Protein AF-A0A9D8VP96-F1 (afdb_monomer_lite)

pLDDT: mean 78.35, std 13.43, range [31.11, 93.75]

Secondary structure (DSSP, 8-state):
-------EEEEEEEEEEE-SS-----TTTSB-TTSPBPEEEEEE-SS--EEEEESS--SEEEEETTEEEEEE-TT--EEEEEETTSB-EEEETTTTT----TT-EEEEEEEEEE---HHHHHHHHHHHHHHHHHHHHTTTT-TTGGG---EEEEEEES-SS-EEEESSGGGEEEEEE-SS-EEEEE-TT--EEEEE-TTSPPEEEE-TTS---TT-EEEEEE-

Foldseek 3Di:
DDDQDQAKAKDWDDAKDWDPPAWQDDQPQQADPVSFAWFKEKEAEPDDDKDKDFPSGWSDWDDDVRIIITTHHLPTQWMWIDDPRHDIDIDRCVVSVHRGDHGIYMYIYMDMDGDDDPVVLVVLLVVQVVLLVVQLVVPVPDPPSVPFFKFKEWEAEPDDPKDKQFPDRVQFDDWDDDSGTIITIGTQPTQWMWIDDPPDDIDIDGCVVPRGDGSYYHYHYDD

Radius of gyration: 24.06 Å; chains: 1; bounding box: 49×38×72 Å

Sequence (223 aa):
MAQNTNKKELVIRGEPVISSDQIIADRDVNYDVNGKLAAGLLVKASQMDLTIQSTLGVLSIMGYKNSVLVLLSPQEDKVTIIKEGLEPLDILLSQAGIELESGKVWEIEVTEQLKKNTSDELSIVKELEYLKNELVANRRDNKNAEGILAAGLKIYSDWENLEISVSDPDKLLKVQEGENYYLVYVLPEVQELRISMPGKKPLTINLSQTTLESGRVYSLSVE

Structure (mmCIF, N/CA/C/O backbone):
data_AF-A0A9D8VP96-F1
#
_entry.id   AF-A0A9D8VP96-F1
#
loop_
_atom_site.group_PDB
_atom_site.id
_atom_site.type_symbol
_atom_site.label_atom_id
_atom_site.label_alt_id
_atom_site.label_comp_id
_atom_site.label_asym_id
_atom_site.label_entity_id
_atom_site.label_seq_id
_atom_site.pdbx_PDB_ins_code
_atom_site.Cartn_x
_atom_site.Cartn_y
_atom_site.Cartn_z
_atom_site.occupancy
_atom_site.B_iso_or_equiv
_atom_site.auth_seq_id
_atom_site.auth_comp_id
_atom_site.auth_asym_id
_atom_site.auth_atom_id
_atom_site.pdbx_PDB_model_num
ATOM 1 N N . MET A 1 1 ? 10.707 16.902 21.643 1.00 31.11 1 MET A N 1
ATOM 2 C CA . MET A 1 1 ? 9.544 17.157 20.771 1.00 31.11 1 MET A CA 1
ATOM 3 C C . MET A 1 1 ? 9.904 16.608 19.402 1.00 31.11 1 MET A C 1
ATOM 5 O O . MET A 1 1 ? 10.685 17.240 18.707 1.00 31.11 1 MET A O 1
ATOM 9 N N . ALA A 1 2 ? 9.483 15.384 19.090 1.00 31.48 2 ALA A N 1
ATOM 10 C CA . ALA A 1 2 ? 9.675 14.804 17.763 1.00 31.48 2 ALA A CA 1
ATOM 11 C C . ALA A 1 2 ? 8.413 15.113 16.953 1.00 31.48 2 ALA A C 1
ATOM 13 O O . ALA A 1 2 ? 7.315 14.782 17.393 1.00 31.48 2 ALA A O 1
ATOM 14 N N . GLN A 1 3 ? 8.565 15.828 15.841 1.00 31.41 3 GLN A N 1
ATOM 15 C CA . GLN A 1 3 ? 7.491 16.016 14.873 1.00 31.41 3 GLN A CA 1
ATOM 16 C C . GLN A 1 3 ? 7.320 14.686 14.130 1.00 31.41 3 GLN A C 1
ATOM 18 O O . GLN A 1 3 ? 8.197 14.298 13.361 1.00 31.41 3 GLN A O 1
ATOM 23 N N . ASN A 1 4 ? 6.237 13.966 14.424 1.00 38.91 4 ASN A N 1
ATOM 24 C CA . ASN A 1 4 ? 5.859 12.744 13.722 1.00 38.91 4 ASN A CA 1
ATOM 25 C C . ASN A 1 4 ? 5.124 13.130 12.440 1.00 38.91 4 ASN A C 1
ATOM 27 O O . ASN A 1 4 ? 3.984 13.582 12.471 1.00 38.91 4 ASN A O 1
ATOM 31 N N . THR A 1 5 ? 5.807 13.000 11.310 1.00 44.50 5 THR A N 1
ATOM 32 C CA . THR A 1 5 ? 5.211 13.118 9.983 1.00 44.50 5 THR A CA 1
ATOM 33 C C . THR A 1 5 ? 4.435 11.843 9.663 1.00 44.50 5 THR A C 1
ATOM 35 O O . THR A 1 5 ? 5.004 10.754 9.725 1.00 44.50 5 THR A O 1
ATOM 38 N N . ASN A 1 6 ? 3.159 11.982 9.285 1.00 53.75 6 ASN A N 1
ATOM 39 C CA . ASN A 1 6 ? 2.339 10.912 8.711 1.00 53.75 6 ASN A CA 1
ATOM 40 C C . ASN A 1 6 ? 3.116 10.203 7.589 1.00 53.75 6 ASN A C 1
ATOM 42 O O . ASN A 1 6 ? 3.232 10.736 6.481 1.00 53.75 6 ASN A O 1
ATOM 46 N N . LYS A 1 7 ? 3.698 9.029 7.872 1.00 66.88 7 LYS A N 1
ATOM 47 C CA . LYS A 1 7 ? 4.536 8.317 6.898 1.00 66.88 7 LYS A CA 1
ATOM 48 C C . LYS A 1 7 ? 3.653 7.652 5.854 1.00 66.88 7 LYS A C 1
ATOM 50 O O . LYS A 1 7 ? 2.936 6.689 6.129 1.00 66.88 7 LYS A O 1
ATOM 55 N N . LYS A 1 8 ? 3.721 8.193 4.648 1.00 78.31 8 LYS A N 1
ATOM 56 C CA . LYS A 1 8 ? 3.116 7.631 3.449 1.00 78.31 8 LYS A CA 1
ATOM 57 C C . LYS A 1 8 ? 4.131 6.748 2.718 1.00 78.31 8 LYS A C 1
ATOM 59 O O . LYS A 1 8 ? 5.335 7.006 2.748 1.00 78.31 8 LYS A O 1
ATOM 64 N N . GLU A 1 9 ? 3.627 5.733 2.042 1.00 84.12 9 GLU A N 1
ATOM 65 C CA . GLU A 1 9 ? 4.371 4.840 1.161 1.00 84.12 9 GLU A CA 1
ATOM 66 C C . GLU A 1 9 ? 3.723 4.817 -0.226 1.00 84.12 9 GLU A C 1
ATOM 68 O O . GLU A 1 9 ? 2.553 5.176 -0.389 1.00 84.12 9 GLU A O 1
ATOM 73 N N . LEU A 1 10 ? 4.496 4.429 -1.236 1.00 86.88 10 LEU A N 1
ATOM 74 C CA . LEU A 1 10 ? 3.969 4.154 -2.566 1.00 86.88 10 LEU A CA 1
ATOM 75 C C . LEU A 1 10 ? 3.491 2.702 -2.632 1.00 86.88 10 LEU A C 1
ATOM 77 O O . LEU A 1 10 ? 4.189 1.798 -2.181 1.00 86.88 10 LEU A O 1
ATOM 81 N N . VAL A 1 11 ? 2.331 2.472 -3.243 1.00 87.06 11 VAL A N 1
ATOM 82 C CA . VAL A 1 11 ? 1.785 1.129 -3.487 1.00 87.06 11 VAL A CA 1
ATOM 83 C C . VAL A 1 11 ? 1.305 0.995 -4.928 1.00 87.06 11 VAL A C 1
ATOM 85 O O . VAL A 1 11 ? 0.858 1.974 -5.533 1.00 87.06 11 VAL A O 1
ATOM 88 N N . ILE A 1 12 ? 1.377 -0.221 -5.478 1.00 87.50 12 ILE A N 1
ATOM 89 C CA . ILE A 1 12 ? 0.761 -0.545 -6.771 1.00 87.50 12 ILE A CA 1
ATOM 90 C C . ILE A 1 12 ? -0.753 -0.637 -6.571 1.00 87.50 12 ILE A C 1
ATOM 92 O O . ILE A 1 12 ? -1.233 -1.317 -5.663 1.00 87.50 12 ILE A O 1
ATOM 96 N N . ARG A 1 13 ? -1.509 0.049 -7.424 1.00 87.69 13 ARG A N 1
ATOM 97 C CA . ARG A 1 13 ? -2.967 0.016 -7.443 1.00 87.69 13 ARG A CA 1
ATOM 98 C C . ARG A 1 13 ? -3.442 -0.892 -8.573 1.00 87.69 13 ARG A C 1
ATOM 100 O O . ARG A 1 13 ? -3.187 -0.618 -9.740 1.00 87.69 13 ARG A O 1
ATOM 107 N N . GLY A 1 14 ? -4.203 -1.923 -8.216 1.00 85.00 14 GLY A N 1
ATOM 108 C CA . GLY A 1 14 ? -4.727 -2.891 -9.180 1.00 85.00 14 GLY A CA 1
ATOM 109 C C . GLY A 1 14 ? -3.671 -3.880 -9.676 1.00 85.00 14 GLY A C 1
ATOM 110 O O . GLY A 1 14 ? -2.583 -3.983 -9.112 1.00 85.00 14 GLY A O 1
ATOM 111 N N . GLU A 1 15 ? -4.029 -4.636 -10.712 1.00 86.81 15 GLU A N 1
ATOM 112 C CA . GLU A 1 15 ? -3.136 -5.599 -11.357 1.00 86.81 15 GLU A CA 1
ATOM 113 C C . GLU A 1 15 ? -2.354 -4.922 -12.492 1.00 86.81 15 GLU A C 1
ATOM 115 O O . GLU A 1 15 ? -2.932 -4.111 -13.224 1.00 86.81 15 GLU A O 1
ATOM 120 N N . PRO A 1 16 ? -1.063 -5.249 -12.676 1.00 90.75 16 PRO A N 1
ATOM 121 C CA . PRO A 1 16 ? -0.331 -4.839 -13.864 1.00 90.75 16 PRO A CA 1
ATOM 122 C C . PRO A 1 16 ? -1.003 -5.364 -15.134 1.00 90.75 16 PRO A C 1
ATOM 124 O O . PRO A 1 16 ? -1.525 -6.478 -15.157 1.00 90.75 16 PRO A O 1
ATOM 127 N N . VAL A 1 17 ? -0.965 -4.584 -16.212 1.00 90.94 17 VAL A N 1
ATOM 128 C CA . VAL A 1 17 ? -1.570 -4.970 -17.497 1.00 90.94 17 VAL A CA 1
ATOM 129 C C . VAL A 1 17 ? -0.604 -4.756 -18.650 1.00 90.94 17 VAL A C 1
ATOM 131 O O . VAL A 1 17 ? 0.215 -3.843 -18.624 1.00 90.94 17 VAL A O 1
ATOM 134 N N . ILE A 1 18 ? -0.701 -5.569 -19.700 1.00 89.38 18 ILE A N 1
ATOM 135 C CA . ILE A 1 18 ? 0.049 -5.315 -20.934 1.00 89.38 18 ILE A CA 1
ATOM 136 C C . ILE A 1 18 ? -0.609 -4.139 -21.661 1.00 89.38 18 ILE A C 1
ATOM 138 O O . ILE A 1 18 ? -1.804 -4.169 -21.957 1.00 89.38 18 ILE A O 1
ATOM 142 N N . SER A 1 19 ? 0.175 -3.108 -21.968 1.00 85.12 19 SER A N 1
ATOM 143 C CA . SER A 1 19 ? -0.285 -1.962 -22.746 1.00 85.12 19 SER A CA 1
ATOM 144 C C . SER A 1 19 ? -0.490 -2.365 -24.208 1.00 85.12 19 SER A C 1
ATOM 146 O O . SER A 1 19 ? 0.422 -2.885 -24.851 1.00 85.12 19 SER A O 1
ATOM 148 N N . SER A 1 20 ? -1.681 -2.107 -24.752 1.00 74.94 20 SER A N 1
ATOM 149 C CA . SER A 1 20 ? -1.995 -2.344 -26.169 1.00 74.94 20 SER A CA 1
ATOM 150 C C . SER A 1 20 ? -1.457 -1.259 -27.103 1.00 74.94 20 SER A C 1
ATOM 152 O O . SER A 1 20 ? -1.333 -1.491 -28.305 1.00 74.94 20 SER A O 1
ATOM 154 N N . ASP A 1 21 ? -1.145 -0.084 -26.554 1.00 70.69 21 ASP A N 1
ATOM 155 C CA . ASP A 1 21 ? -0.951 1.148 -27.327 1.00 70.69 21 ASP A CA 1
ATOM 156 C C . ASP A 1 21 ? 0.522 1.581 -27.393 1.00 70.69 21 ASP A C 1
ATOM 158 O O . ASP A 1 21 ? 0.872 2.508 -28.122 1.00 70.69 21 ASP A O 1
ATOM 162 N N . GLN A 1 22 ? 1.395 0.917 -26.629 1.00 66.06 22 GLN A N 1
ATOM 163 C CA . GLN A 1 22 ? 2.828 1.189 -26.576 1.00 66.06 22 GLN A CA 1
ATOM 164 C C . GLN A 1 22 ? 3.594 -0.029 -27.093 1.00 66.06 22 GLN A C 1
ATOM 166 O O . GLN A 1 22 ? 3.577 -1.094 -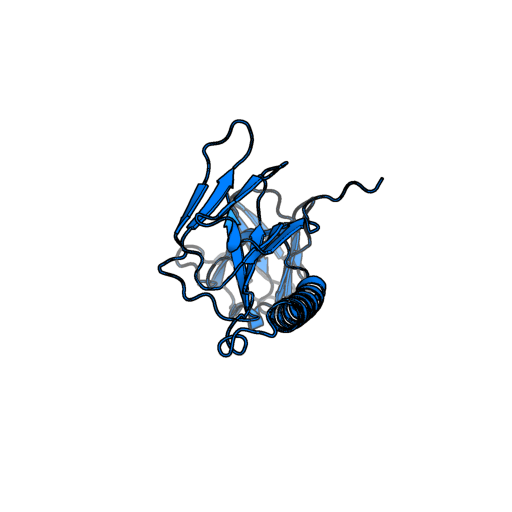26.482 1.00 66.06 22 GLN A O 1
ATOM 171 N N . ILE A 1 23 ? 4.282 0.137 -28.223 1.00 61.28 23 ILE A N 1
ATOM 172 C CA . ILE A 1 23 ? 5.161 -0.885 -28.797 1.00 61.28 23 ILE A CA 1
ATOM 173 C C . ILE A 1 23 ? 6.552 -0.282 -28.929 1.00 61.28 23 ILE A C 1
ATOM 175 O O . ILE A 1 23 ? 6.737 0.752 -29.573 1.00 61.28 23 ILE A O 1
ATOM 179 N N . ILE A 1 24 ? 7.548 -0.954 -28.355 1.00 63.59 24 ILE A N 1
ATOM 180 C CA . ILE A 1 24 ? 8.950 -0.577 -28.529 1.00 63.59 24 ILE A CA 1
ATOM 181 C C . ILE A 1 24 ? 9.418 -1.209 -29.842 1.00 63.59 24 ILE A C 1
ATOM 183 O O . ILE A 1 24 ? 9.828 -2.367 -29.878 1.00 63.59 24 ILE A O 1
ATOM 187 N N . ALA A 1 25 ? 9.272 -0.473 -30.946 1.00 56.88 25 ALA A N 1
ATOM 188 C CA . ALA A 1 25 ? 9.523 -0.993 -32.294 1.00 56.88 25 ALA A CA 1
ATOM 189 C C . ALA A 1 25 ? 10.830 -0.493 -32.933 1.00 56.88 25 ALA A C 1
ATOM 191 O O . ALA A 1 25 ? 11.294 -1.093 -33.904 1.00 56.88 25 ALA A O 1
ATOM 192 N N . ASP A 1 26 ? 11.417 0.594 -32.422 1.00 63.00 26 ASP A N 1
ATOM 193 C CA . ASP A 1 26 ? 12.603 1.190 -33.038 1.00 63.00 26 ASP A CA 1
ATOM 194 C C . ASP A 1 26 ? 13.873 0.428 -32.637 1.00 63.00 26 ASP A C 1
ATOM 196 O O . ASP A 1 26 ? 14.226 0.356 -31.451 1.00 63.00 26 ASP A O 1
ATOM 200 N N . ARG A 1 27 ? 14.521 -0.168 -33.647 1.00 53.72 27 ARG A N 1
ATOM 201 C CA . ARG A 1 27 ? 15.645 -1.089 -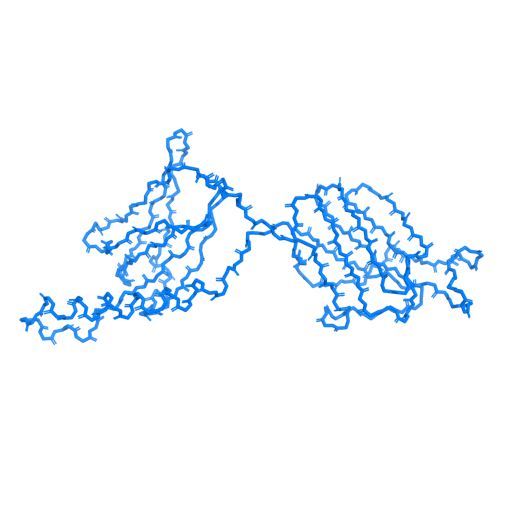33.481 1.00 53.72 27 ARG A CA 1
ATOM 202 C C . ARG A 1 27 ? 16.992 -0.426 -33.245 1.00 53.72 27 ARG A C 1
ATOM 204 O O . ARG A 1 27 ? 17.906 -1.093 -32.773 1.00 53.72 27 ARG A O 1
ATOM 211 N N . ASP A 1 28 ? 17.098 0.867 -33.516 1.00 56.47 28 ASP A N 1
ATOM 212 C CA . ASP A 1 28 ? 18.389 1.552 -33.495 1.00 56.47 28 ASP A CA 1
ATOM 213 C C . ASP A 1 28 ? 18.671 2.249 -32.151 1.00 56.47 28 ASP A C 1
ATOM 215 O O . ASP A 1 28 ? 19.802 2.651 -31.888 1.00 56.47 28 ASP A O 1
ATOM 219 N N . VAL A 1 29 ? 17.664 2.358 -31.272 1.00 65.31 29 VAL A N 1
ATOM 220 C CA . VAL A 1 29 ? 17.740 3.143 -30.019 1.00 65.31 29 VAL A CA 1
ATOM 221 C C . VAL A 1 29 ? 17.335 2.387 -28.750 1.00 65.31 29 VAL A C 1
ATOM 223 O O . VAL A 1 29 ? 17.717 2.801 -27.659 1.00 65.31 29 VAL A O 1
ATOM 226 N N . ASN A 1 30 ? 16.604 1.273 -28.854 1.00 73.25 30 ASN A N 1
ATOM 227 C CA . ASN A 1 30 ? 15.983 0.613 -27.695 1.00 73.25 30 ASN A CA 1
ATOM 228 C C . ASN A 1 30 ? 16.577 -0.767 -27.401 1.00 73.25 30 ASN A C 1
ATOM 230 O O . ASN A 1 30 ? 15.840 -1.732 -27.197 1.00 73.25 30 ASN A O 1
ATOM 234 N N . TYR A 1 31 ? 17.900 -0.887 -27.456 1.00 73.06 31 TYR A N 1
ATOM 235 C CA . TYR A 1 31 ? 18.601 -2.154 -27.268 1.00 73.06 31 TYR A CA 1
ATOM 236 C C . TYR A 1 31 ? 19.483 -2.091 -26.028 1.00 73.06 31 TYR A C 1
ATOM 238 O O . TYR A 1 31 ? 20.135 -1.081 -25.768 1.00 73.06 31 TYR A O 1
ATOM 246 N N . ASP A 1 32 ? 19.494 -3.175 -25.256 1.00 69.19 32 ASP A N 1
ATOM 247 C CA . ASP A 1 32 ? 20.430 -3.311 -24.150 1.00 69.19 32 ASP A CA 1
ATOM 248 C C . ASP A 1 32 ? 21.866 -3.531 -24.655 1.00 69.19 32 ASP A C 1
ATOM 250 O O . ASP A 1 32 ? 22.119 -3.769 -25.840 1.00 69.19 32 ASP A O 1
ATOM 254 N N . VAL A 1 33 ? 22.832 -3.480 -23.735 1.00 68.56 33 VAL A N 1
ATOM 255 C CA . VAL A 1 33 ? 24.263 -3.671 -24.041 1.00 68.56 33 VAL A CA 1
ATOM 256 C C . VAL A 1 33 ? 24.586 -5.031 -24.680 1.00 68.56 33 VAL A C 1
ATOM 258 O O . VAL A 1 33 ? 25.671 -5.202 -25.230 1.00 68.56 33 VAL A O 1
ATOM 261 N N . ASN A 1 34 ? 23.656 -5.992 -24.633 1.00 69.44 34 ASN A N 1
ATOM 262 C CA . ASN A 1 34 ? 23.781 -7.324 -25.220 1.00 69.44 34 ASN A CA 1
ATOM 263 C C . ASN A 1 34 ? 23.045 -7.452 -26.566 1.00 69.44 34 ASN A C 1
ATOM 265 O O . ASN A 1 34 ? 22.943 -8.555 -27.106 1.00 69.44 34 ASN A O 1
ATOM 269 N N . GLY A 1 35 ? 22.515 -6.353 -27.109 1.00 69.50 35 GLY A N 1
ATOM 270 C CA . GLY A 1 35 ? 21.808 -6.344 -28.383 1.00 69.50 35 GLY A CA 1
ATOM 271 C C . GLY A 1 35 ? 20.408 -6.961 -28.319 1.00 69.50 35 GLY A C 1
ATOM 272 O O . GLY A 1 35 ? 19.897 -7.403 -29.351 1.00 69.50 35 GLY A O 1
ATOM 273 N N . LYS A 1 36 ? 19.768 -6.995 -27.143 1.00 76.25 36 LYS A N 1
ATOM 274 C CA . LYS A 1 36 ? 18.357 -7.385 -27.018 1.00 76.25 36 LYS A CA 1
ATOM 275 C C . LYS A 1 36 ? 17.456 -6.159 -27.007 1.00 76.25 36 LYS A C 1
ATOM 277 O O . LYS A 1 36 ? 17.746 -5.179 -26.329 1.00 76.25 36 LYS A O 1
ATOM 282 N N . LEU A 1 37 ? 16.329 -6.256 -27.710 1.00 84.06 37 LEU A N 1
ATOM 283 C CA . LEU A 1 37 ? 15.278 -5.244 -27.682 1.00 84.06 37 LEU A CA 1
ATOM 284 C C . LEU A 1 37 ? 14.739 -5.095 -26.251 1.00 84.06 37 LEU A C 1
ATOM 286 O O . LEU A 1 37 ? 14.400 -6.097 -25.609 1.00 84.06 37 LEU A O 1
ATOM 290 N N . ALA A 1 38 ? 14.654 -3.853 -25.787 1.00 88.00 38 ALA A N 1
ATOM 291 C CA . ALA A 1 38 ? 14.165 -3.489 -24.468 1.00 88.00 38 ALA A CA 1
ATOM 292 C C . ALA A 1 38 ? 12.712 -3.928 -24.243 1.00 88.00 38 ALA A C 1
ATOM 294 O O . ALA A 1 38 ? 11.918 -4.050 -25.181 1.00 88.00 38 ALA A O 1
ATOM 295 N N . ALA A 1 39 ? 12.369 -4.129 -22.978 1.00 89.88 39 ALA A N 1
ATOM 296 C CA . ALA A 1 39 ? 10.995 -4.177 -22.502 1.00 89.88 39 ALA A CA 1
ATOM 297 C C . ALA A 1 39 ? 10.617 -2.812 -21.907 1.00 89.88 39 ALA A C 1
ATOM 299 O O . ALA A 1 39 ? 11.490 -2.011 -21.563 1.00 89.88 39 ALA A O 1
ATOM 300 N N . GLY A 1 40 ? 9.323 -2.530 -21.799 1.00 90.62 40 GLY A N 1
ATOM 301 C CA . GLY A 1 40 ? 8.823 -1.274 -21.249 1.00 90.62 40 GLY A CA 1
ATOM 302 C C . GLY A 1 40 ? 8.038 -1.471 -19.965 1.00 90.62 40 GLY A C 1
ATOM 303 O O . GLY A 1 40 ? 7.267 -2.420 -19.836 1.00 90.62 40 GLY A O 1
ATOM 304 N N . LEU A 1 41 ? 8.180 -0.518 -19.051 1.00 92.50 41 LEU A N 1
ATOM 305 C CA . LEU A 1 41 ? 7.314 -0.356 -17.892 1.00 92.50 41 LEU A CA 1
ATOM 306 C C . LEU A 1 41 ? 6.743 1.064 -17.895 1.00 92.50 41 LEU A C 1
ATOM 308 O O . LEU A 1 41 ? 7.466 2.037 -17.691 1.00 92.50 41 LEU A O 1
ATOM 312 N N . LEU A 1 42 ? 5.447 1.186 -18.160 1.00 92.06 42 LEU A N 1
ATOM 313 C CA . LEU A 1 42 ? 4.692 2.426 -18.084 1.00 92.06 42 LEU A CA 1
ATOM 314 C C . LEU A 1 42 ? 4.135 2.593 -16.668 1.00 92.06 42 LEU A C 1
ATOM 316 O O . LEU A 1 42 ? 3.193 1.915 -16.268 1.00 92.06 42 LEU A O 1
ATOM 320 N N . VAL A 1 43 ? 4.708 3.522 -15.915 1.00 91.88 43 VAL A N 1
ATOM 321 C CA . VAL A 1 43 ? 4.286 3.850 -14.552 1.00 91.88 43 VAL A CA 1
ATOM 322 C C . VAL A 1 43 ? 3.334 5.039 -14.599 1.00 91.88 43 VAL A C 1
ATOM 324 O O . VAL A 1 43 ? 3.747 6.145 -14.951 1.00 91.88 43 VAL A O 1
ATOM 327 N N . LYS A 1 44 ? 2.063 4.835 -14.247 1.00 90.75 44 LYS A N 1
ATOM 328 C CA . LYS A 1 44 ? 1.041 5.886 -14.131 1.00 90.75 44 LYS A CA 1
ATOM 329 C C . LYS A 1 44 ? 0.957 6.397 -12.696 1.00 90.75 44 LYS A C 1
ATOM 331 O O . LYS A 1 44 ? 0.854 5.605 -11.764 1.00 90.75 44 LYS A O 1
ATOM 336 N N . ALA A 1 45 ? 0.965 7.718 -12.524 1.00 86.44 45 ALA A N 1
ATOM 337 C CA . ALA A 1 45 ? 0.821 8.360 -11.220 1.00 86.44 45 ALA A CA 1
ATOM 338 C C . ALA A 1 45 ? 0.131 9.724 -11.340 1.00 86.44 45 ALA A C 1
ATOM 340 O O . ALA A 1 45 ? 0.455 10.531 -12.212 1.00 86.44 45 ALA A O 1
ATOM 341 N N . SER A 1 46 ? -0.797 10.005 -10.423 1.00 70.38 46 SER A N 1
ATOM 342 C CA . SER A 1 46 ? -1.615 11.230 -10.418 1.00 70.38 46 SER A CA 1
ATOM 343 C C . SER A 1 46 ? -0.815 12.523 -10.207 1.00 70.38 46 SER A C 1
ATOM 345 O O . SER A 1 46 ? -1.284 13.596 -10.580 1.00 70.38 46 SER A O 1
ATOM 347 N N . GLN A 1 47 ? 0.383 12.438 -9.617 1.00 64.12 47 GLN A N 1
ATOM 348 C CA . GLN A 1 47 ? 1.303 13.559 -9.410 1.00 64.12 47 GLN A CA 1
ATOM 349 C C . GLN A 1 47 ? 2.726 13.123 -9.760 1.00 64.12 47 GLN A C 1
ATOM 351 O O . GLN A 1 47 ? 3.216 12.118 -9.242 1.00 64.12 47 GLN A O 1
ATOM 356 N N . MET A 1 48 ? 3.364 13.867 -10.659 1.00 66.19 48 MET A N 1
ATOM 357 C CA . MET A 1 48 ? 4.653 13.514 -11.242 1.00 66.19 48 MET A CA 1
ATOM 358 C C . MET A 1 48 ? 5.782 14.186 -10.478 1.00 66.19 48 MET A C 1
ATOM 360 O O . MET A 1 48 ? 5.846 15.403 -10.498 1.00 66.19 48 MET A O 1
ATOM 364 N N . ASP A 1 49 ? 6.615 13.365 -9.841 1.00 75.88 49 ASP A N 1
ATOM 365 C CA . ASP A 1 49 ? 8.021 13.599 -9.470 1.00 75.88 49 ASP A CA 1
ATOM 366 C C . ASP A 1 49 ? 8.599 12.230 -9.064 1.00 75.88 49 ASP A C 1
ATOM 368 O O . ASP A 1 49 ? 8.996 11.987 -7.923 1.00 75.88 49 ASP A O 1
ATOM 372 N N . LEU A 1 50 ? 8.511 11.266 -9.990 1.00 85.38 50 LEU A N 1
ATOM 373 C CA . LEU A 1 50 ? 8.988 9.904 -9.767 1.00 85.38 50 LEU A CA 1
ATOM 374 C C . LEU A 1 50 ? 10.394 9.752 -10.334 1.00 85.38 50 LEU A C 1
ATOM 376 O O . LEU A 1 50 ? 10.634 10.018 -11.511 1.00 85.38 50 LEU A O 1
ATOM 380 N N . THR A 1 51 ? 11.305 9.264 -9.505 1.00 88.44 51 THR A N 1
ATOM 381 C CA . THR A 1 51 ? 12.597 8.743 -9.942 1.00 88.44 51 THR A CA 1
ATOM 382 C C . THR A 1 51 ? 12.508 7.228 -10.012 1.00 88.44 51 THR A C 1
ATOM 384 O O . THR A 1 51 ? 12.027 6.589 -9.079 1.00 88.44 51 THR A O 1
ATOM 387 N N . ILE A 1 52 ? 12.978 6.649 -11.113 1.00 91.00 52 ILE A N 1
ATOM 388 C CA . ILE A 1 52 ? 12.994 5.201 -11.306 1.00 91.00 52 ILE A CA 1
ATOM 389 C C . ILE A 1 52 ? 14.436 4.717 -11.263 1.00 91.00 52 ILE A C 1
ATOM 391 O O . ILE A 1 52 ? 15.300 5.247 -11.963 1.00 91.00 52 ILE A O 1
ATOM 395 N N . GLN A 1 53 ? 14.684 3.703 -10.444 1.00 91.25 53 GLN A N 1
ATOM 396 C CA . GLN A 1 53 ? 15.947 2.981 -10.386 1.00 91.25 53 GLN A CA 1
ATOM 397 C C . GLN A 1 53 ? 15.730 1.526 -10.784 1.00 91.25 53 GLN A C 1
ATOM 399 O O . GLN A 1 53 ? 14.660 0.961 -10.575 1.00 91.25 53 GLN A O 1
ATOM 404 N N . SER A 1 54 ? 16.762 0.932 -11.366 1.00 90.06 54 SER A N 1
ATOM 405 C CA . SER A 1 54 ? 16.735 -0.410 -11.939 1.00 90.06 54 SER A CA 1
ATOM 406 C C . SER A 1 54 ? 18.028 -1.123 -11.584 1.00 90.06 54 SER A C 1
ATOM 408 O O . SER A 1 54 ? 19.080 -0.475 -11.576 1.00 90.06 54 SER A O 1
ATOM 410 N N . THR A 1 55 ? 17.979 -2.426 -11.315 1.00 85.00 55 THR A N 1
ATOM 411 C CA . THR A 1 55 ? 19.165 -3.191 -10.898 1.00 85.00 55 THR A CA 1
ATOM 412 C C . THR A 1 55 ? 20.190 -3.310 -12.021 1.00 85.00 55 THR A C 1
ATOM 414 O O . THR A 1 55 ? 21.388 -3.144 -11.792 1.00 85.00 55 THR A O 1
ATOM 417 N N . LEU A 1 56 ? 19.728 -3.552 -13.247 1.00 84.19 56 LEU A N 1
ATOM 418 C CA . LEU A 1 56 ? 20.558 -3.670 -14.449 1.00 84.19 56 LEU A CA 1
ATOM 419 C C . LEU A 1 56 ? 20.737 -2.338 -15.189 1.00 84.19 56 LEU A C 1
ATOM 421 O O . LEU A 1 56 ? 21.394 -2.287 -16.230 1.00 84.19 56 LEU A O 1
ATOM 425 N N . GLY A 1 57 ? 20.196 -1.255 -14.629 1.00 83.81 57 GLY A N 1
ATOM 426 C CA . GLY A 1 57 ? 20.224 0.079 -15.210 1.00 83.81 57 GLY A CA 1
ATOM 427 C C . GLY A 1 57 ? 19.050 0.352 -16.149 1.00 83.81 57 GLY A C 1
ATOM 428 O O . GLY A 1 57 ? 18.556 -0.515 -16.867 1.00 83.81 57 GLY A O 1
ATOM 429 N N . VAL A 1 58 ? 18.599 1.604 -16.135 1.00 85.06 58 VAL A N 1
ATOM 430 C CA . VAL A 1 58 ? 17.544 2.078 -17.029 1.00 85.06 58 VAL A CA 1
ATOM 431 C C . VAL A 1 58 ? 18.161 2.453 -18.372 1.00 85.06 58 VAL A C 1
ATOM 433 O O . VAL A 1 58 ? 19.115 3.228 -18.415 1.00 85.06 58 VAL A O 1
ATOM 436 N N . LEU A 1 59 ? 17.609 1.929 -19.468 1.00 84.75 59 LEU A N 1
ATOM 437 C CA . LEU A 1 59 ? 18.092 2.219 -20.821 1.00 84.75 59 LEU A CA 1
ATOM 438 C C . LEU A 1 59 ? 17.642 3.605 -21.289 1.00 84.75 59 LEU A C 1
ATOM 440 O O . LEU A 1 59 ? 18.417 4.354 -21.877 1.00 84.75 59 LEU A O 1
ATOM 444 N N . SER A 1 60 ? 16.379 3.945 -21.034 1.00 84.12 60 SER A N 1
ATOM 445 C CA . SER A 1 60 ? 15.800 5.244 -21.373 1.00 84.12 60 SER A CA 1
ATOM 446 C C . SER A 1 60 ? 14.562 5.515 -20.526 1.00 84.12 60 SER A C 1
ATOM 448 O O . SER A 1 60 ? 13.878 4.585 -20.094 1.00 84.12 60 SER A O 1
ATOM 450 N N . ILE A 1 61 ? 14.268 6.793 -20.301 1.00 86.94 61 ILE A N 1
ATOM 451 C CA . ILE A 1 61 ? 13.069 7.252 -19.601 1.00 86.94 61 ILE A CA 1
ATOM 452 C C . ILE A 1 61 ? 12.366 8.277 -20.484 1.00 86.94 61 ILE A C 1
ATOM 454 O O . ILE A 1 61 ? 12.952 9.290 -20.862 1.00 86.94 61 ILE A O 1
ATOM 458 N N . MET A 1 62 ? 11.093 8.030 -20.777 1.00 85.88 62 MET A N 1
ATOM 459 C CA . MET A 1 62 ? 10.225 8.942 -21.514 1.00 85.88 62 MET A CA 1
ATOM 460 C C . MET A 1 62 ? 9.097 9.418 -20.601 1.00 85.88 62 MET A C 1
ATOM 462 O O . MET A 1 62 ? 8.253 8.635 -20.165 1.00 85.88 62 MET A O 1
ATOM 466 N N . GLY A 1 63 ? 9.088 10.714 -20.296 1.00 82.94 63 GLY A N 1
ATOM 467 C CA . GLY A 1 63 ? 8.020 11.343 -19.523 1.00 82.94 63 GLY A CA 1
ATOM 468 C C . GLY A 1 63 ? 6.819 11.697 -20.400 1.00 82.94 63 GLY A C 1
ATOM 469 O O . GLY A 1 63 ? 6.971 12.325 -21.446 1.00 82.94 63 GLY A O 1
ATOM 470 N N . TYR A 1 64 ? 5.623 11.342 -19.944 1.00 80.38 64 TYR A N 1
ATOM 471 C CA . TYR A 1 64 ? 4.337 11.751 -20.510 1.00 80.38 64 TYR A CA 1
ATOM 472 C C . TYR A 1 64 ? 3.541 12.540 -19.469 1.00 80.38 64 TYR A C 1
ATOM 474 O O . TYR A 1 64 ? 3.986 12.738 -18.346 1.00 80.38 64 TYR A O 1
ATOM 482 N N . LYS A 1 65 ? 2.332 12.993 -19.803 1.00 78.25 65 LYS A N 1
ATOM 483 C CA . LYS A 1 65 ? 1.447 13.599 -18.803 1.00 78.25 65 LYS A CA 1
ATOM 484 C C . LYS A 1 65 ? 0.903 12.510 -17.870 1.00 78.25 65 LYS A C 1
ATOM 486 O O . LYS A 1 65 ? 0.155 11.651 -18.320 1.00 78.25 65 LYS A O 1
ATOM 491 N N . ASN A 1 66 ? 1.234 12.592 -16.584 1.00 82.81 66 ASN A N 1
ATOM 492 C CA . ASN A 1 66 ? 0.846 11.661 -15.511 1.00 82.81 66 ASN A CA 1
ATOM 493 C C . ASN A 1 66 ? 1.356 10.217 -15.673 1.00 82.81 66 ASN A C 1
ATOM 495 O O . ASN A 1 66 ? 0.854 9.302 -15.018 1.00 82.81 66 ASN A O 1
ATOM 499 N N . SER A 1 67 ? 2.358 9.988 -16.524 1.00 87.31 67 SER A N 1
ATOM 500 C CA . SER A 1 67 ? 3.016 8.686 -16.618 1.00 87.31 67 SER A CA 1
ATOM 501 C C . SER A 1 67 ? 4.458 8.766 -17.101 1.00 87.31 67 SER A C 1
ATOM 503 O O . SER A 1 67 ? 4.837 9.693 -17.811 1.00 87.31 67 SER A O 1
ATOM 505 N N . VAL A 1 68 ? 5.259 7.763 -16.761 1.00 89.62 68 VAL A N 1
ATOM 506 C CA . VAL A 1 68 ? 6.648 7.625 -17.208 1.00 89.62 68 VAL A CA 1
ATOM 507 C C . VAL A 1 68 ? 6.829 6.248 -17.828 1.00 89.62 68 VAL A C 1
ATOM 509 O O . VAL A 1 68 ? 6.520 5.247 -17.190 1.00 89.62 68 VAL A O 1
ATOM 512 N N . LEU A 1 69 ? 7.319 6.191 -19.065 1.00 89.88 69 LEU A N 1
ATOM 513 C CA . LEU A 1 69 ? 7.733 4.945 -19.704 1.00 89.88 69 LEU A CA 1
ATOM 514 C C . LEU A 1 69 ? 9.220 4.732 -19.462 1.00 89.88 69 LEU A C 1
ATOM 516 O O . LEU A 1 69 ? 10.051 5.562 -19.828 1.00 89.88 69 LEU A O 1
ATOM 520 N N . VAL A 1 70 ? 9.537 3.599 -18.859 1.00 90.75 70 VAL A N 1
ATOM 521 C CA . VAL A 1 70 ? 10.890 3.185 -18.517 1.00 90.75 70 VAL A CA 1
ATOM 522 C C . VAL A 1 70 ? 11.265 2.034 -19.434 1.00 90.75 70 VAL A C 1
ATOM 524 O O . VAL A 1 70 ? 10.558 1.028 -19.480 1.00 90.75 70 VAL A O 1
ATOM 527 N N . LEU A 1 71 ? 12.358 2.186 -20.175 1.00 90.56 71 LEU A N 1
ATOM 528 C CA . LEU A 1 71 ? 12.912 1.117 -20.995 1.00 90.56 71 LEU A CA 1
ATOM 529 C C . LEU A 1 71 ? 13.942 0.336 -20.186 1.00 90.56 71 LEU A C 1
ATOM 531 O O . LEU A 1 71 ? 14.903 0.905 -19.664 1.00 90.56 71 LEU A O 1
ATOM 535 N N . LEU A 1 72 ? 13.725 -0.970 -20.101 1.00 90.75 72 LEU A N 1
ATOM 536 C CA . LEU A 1 72 ? 14.447 -1.894 -19.237 1.00 90.75 72 LEU A CA 1
ATOM 537 C C . LEU A 1 72 ? 15.005 -3.058 -20.054 1.00 90.75 72 LEU A C 1
ATOM 539 O O . LEU A 1 72 ? 14.481 -3.403 -21.119 1.00 90.75 72 LEU A O 1
ATOM 543 N N . SER A 1 73 ? 16.054 -3.704 -19.544 1.00 89.44 73 SER A N 1
ATOM 544 C CA . SER A 1 73 ? 16.445 -5.007 -20.084 1.00 89.44 73 SER A CA 1
ATOM 545 C C . SER A 1 73 ? 15.328 -6.024 -19.804 1.00 89.44 73 SER A C 1
ATOM 547 O O . SER A 1 73 ? 14.797 -6.042 -18.696 1.00 89.44 73 SER A O 1
ATOM 549 N N . PRO A 1 74 ? 15.009 -6.933 -20.742 1.00 88.69 74 PRO A N 1
ATOM 550 C CA . PRO A 1 74 ? 14.111 -8.066 -20.482 1.00 88.69 74 PRO A CA 1
ATOM 551 C C . PRO A 1 74 ? 14.574 -8.995 -19.345 1.00 88.69 74 PRO A C 1
ATOM 553 O O . PRO A 1 74 ? 13.837 -9.873 -18.919 1.00 88.69 74 PRO A O 1
ATOM 556 N N . GLN A 1 75 ? 15.827 -8.857 -18.901 1.00 89.19 75 GLN A N 1
ATOM 557 C CA . GLN A 1 75 ? 16.404 -9.615 -17.787 1.00 89.19 75 GLN A CA 1
ATOM 558 C C . GLN A 1 75 ? 16.292 -8.884 -16.444 1.00 89.19 75 GLN A C 1
ATOM 560 O O . GLN A 1 75 ? 16.774 -9.406 -15.444 1.00 89.19 75 GLN A O 1
ATOM 565 N N . GLU A 1 76 ? 15.718 -7.679 -16.423 1.00 90.12 76 GLU A N 1
ATOM 566 C CA . GLU A 1 76 ? 15.504 -6.937 -15.185 1.00 90.12 76 GLU A CA 1
ATOM 567 C C . GLU A 1 76 ? 14.518 -7.687 -14.285 1.00 90.12 76 GLU A C 1
ATOM 569 O O . GLU A 1 76 ? 13.500 -8.206 -14.747 1.00 90.12 76 GLU A O 1
ATOM 574 N N . ASP A 1 77 ? 14.830 -7.742 -12.995 1.00 89.56 77 ASP A N 1
ATOM 575 C CA . ASP A 1 77 ? 14.047 -8.455 -11.987 1.00 89.56 77 ASP A CA 1
ATOM 576 C C . ASP A 1 77 ? 13.396 -7.504 -10.980 1.00 89.56 77 ASP A C 1
ATOM 578 O O . ASP A 1 77 ? 12.337 -7.818 -10.421 1.00 89.56 77 ASP A O 1
ATOM 582 N N . LYS A 1 78 ? 14.003 -6.332 -10.777 1.00 92.44 78 LYS A N 1
ATOM 583 C CA . LYS A 1 78 ? 13.593 -5.365 -9.771 1.00 92.44 78 LYS A CA 1
ATOM 584 C C . LYS A 1 78 ? 13.672 -3.936 -10.292 1.00 92.44 78 LYS A C 1
ATOM 586 O O . LYS A 1 78 ? 14.682 -3.487 -10.828 1.00 92.44 78 LYS A O 1
ATOM 591 N N . VAL A 1 79 ? 12.612 -3.186 -10.014 1.00 93.62 79 VAL A N 1
ATOM 592 C CA . VAL A 1 79 ? 12.552 -1.739 -10.227 1.00 93.62 79 VAL A CA 1
ATOM 593 C C . VAL A 1 79 ? 12.190 -1.067 -8.911 1.00 93.62 79 VAL A C 1
ATOM 595 O O . VAL A 1 79 ? 11.295 -1.524 -8.203 1.00 93.62 79 VAL A O 1
ATOM 598 N N . THR A 1 80 ? 12.865 0.029 -8.589 1.00 93.38 80 THR A N 1
ATOM 599 C CA . THR A 1 80 ? 12.563 0.849 -7.415 1.00 93.38 80 THR A CA 1
ATOM 600 C C . THR A 1 80 ? 11.986 2.183 -7.867 1.00 93.38 80 THR A C 1
ATOM 602 O O . THR A 1 80 ? 12.603 2.910 -8.649 1.00 93.38 80 THR A O 1
ATOM 605 N N . ILE A 1 81 ? 10.802 2.520 -7.360 1.00 92.31 81 ILE A N 1
ATOM 606 C CA . ILE A 1 81 ? 10.130 3.796 -7.605 1.00 92.31 81 ILE A CA 1
ATOM 607 C C . ILE A 1 81 ? 10.335 4.689 -6.389 1.00 92.31 81 ILE A C 1
ATOM 609 O O . ILE A 1 81 ? 9.976 4.333 -5.269 1.00 92.31 81 ILE A O 1
ATOM 613 N N . ILE A 1 82 ? 10.905 5.865 -6.614 1.00 90.81 82 ILE A N 1
ATOM 614 C CA . ILE A 1 82 ? 11.245 6.833 -5.577 1.00 90.81 82 ILE A CA 1
ATOM 615 C C . ILE A 1 82 ? 10.426 8.096 -5.808 1.00 90.81 82 ILE A C 1
ATOM 617 O O . ILE A 1 82 ? 10.395 8.631 -6.915 1.00 90.81 82 ILE A O 1
ATOM 621 N N . LYS A 1 83 ? 9.814 8.602 -4.740 1.00 87.88 83 LYS A N 1
ATOM 622 C CA . LYS A 1 83 ? 9.208 9.931 -4.687 1.00 87.88 83 LYS A CA 1
ATOM 623 C C . LYS A 1 83 ? 9.723 10.647 -3.447 1.00 87.88 83 LYS A C 1
ATOM 625 O O . LYS A 1 83 ? 9.815 10.042 -2.380 1.00 87.88 83 LYS A O 1
ATOM 630 N N . GLU A 1 84 ? 10.083 11.918 -3.590 1.00 84.25 84 GLU A N 1
ATOM 631 C CA . GLU A 1 84 ? 10.595 12.705 -2.469 1.00 84.25 84 GLU A CA 1
ATOM 632 C C . GLU A 1 84 ? 9.578 12.744 -1.317 1.00 84.25 84 GLU A C 1
ATOM 634 O O . GLU A 1 84 ? 8.380 12.934 -1.526 1.00 84.25 84 GLU A O 1
ATOM 639 N N . GLY A 1 85 ? 10.061 12.521 -0.093 1.00 79.69 85 GLY A N 1
ATOM 640 C CA . GLY A 1 85 ? 9.226 12.494 1.109 1.00 79.69 85 GLY A CA 1
ATOM 641 C C . GLY A 1 85 ? 8.465 11.186 1.356 1.00 79.69 85 GLY A C 1
ATOM 642 O O . GLY A 1 85 ? 7.795 11.091 2.383 1.00 79.69 85 GLY A O 1
ATOM 643 N N . LEU A 1 86 ? 8.585 10.183 0.477 1.00 83.50 86 LEU A N 1
ATOM 644 C CA . LEU A 1 86 ? 7.967 8.862 0.630 1.00 83.50 86 LEU A CA 1
ATOM 645 C C . LEU A 1 86 ? 9.011 7.749 0.738 1.00 83.50 86 LEU A C 1
ATOM 647 O O . LEU A 1 86 ? 10.149 7.882 0.285 1.00 83.50 86 LEU A O 1
ATOM 651 N N . GLU A 1 87 ? 8.605 6.624 1.323 1.00 82.81 87 GLU A N 1
ATOM 652 C CA . GLU A 1 87 ? 9.407 5.403 1.282 1.00 82.81 87 GLU A CA 1
ATOM 653 C C . GLU A 1 87 ? 9.461 4.842 -0.152 1.00 82.81 87 GLU A C 1
ATOM 655 O O . GLU A 1 87 ? 8.417 4.789 -0.813 1.00 82.81 87 GLU A O 1
ATOM 660 N N . PRO A 1 88 ? 10.648 4.442 -0.654 1.00 88.44 88 PRO A N 1
ATOM 661 C CA . PRO A 1 88 ? 10.771 3.843 -1.976 1.00 88.44 88 PRO A CA 1
ATOM 662 C C . PRO A 1 88 ? 9.932 2.572 -2.110 1.00 88.44 88 PRO A C 1
ATOM 664 O O . PRO A 1 88 ? 9.944 1.716 -1.227 1.00 88.44 88 PRO A O 1
ATOM 667 N N . LEU A 1 89 ? 9.254 2.424 -3.246 1.00 90.94 89 LEU A N 1
ATOM 668 C CA . LEU A 1 89 ? 8.541 1.203 -3.596 1.00 90.94 89 LEU A CA 1
ATOM 669 C C . LEU A 1 89 ? 9.461 0.294 -4.405 1.00 90.94 89 LEU A C 1
ATOM 671 O O . LEU A 1 89 ? 9.762 0.570 -5.566 1.00 90.94 89 LEU A O 1
ATOM 675 N N . ASP A 1 90 ? 9.876 -0.801 -3.783 1.00 92.19 90 ASP A N 1
ATOM 676 C CA . ASP A 1 90 ? 10.612 -1.882 -4.425 1.00 92.19 90 ASP A CA 1
ATOM 677 C C . ASP A 1 90 ? 9.642 -2.870 -5.079 1.00 92.19 90 ASP A C 1
ATOM 679 O O . ASP A 1 90 ? 8.860 -3.535 -4.401 1.00 92.19 90 ASP A O 1
ATOM 683 N N . ILE A 1 91 ? 9.716 -2.998 -6.401 1.00 90.88 91 ILE A N 1
ATOM 684 C CA . ILE A 1 91 ? 8.881 -3.907 -7.183 1.00 90.88 91 ILE A CA 1
ATOM 685 C C . ILE A 1 91 ? 9.750 -5.052 -7.678 1.00 90.88 91 ILE A C 1
ATOM 687 O O . ILE A 1 91 ? 10.578 -4.869 -8.567 1.00 90.88 91 ILE A O 1
ATOM 691 N N . LEU A 1 92 ? 9.526 -6.246 -7.132 1.00 91.50 92 LEU A N 1
ATOM 692 C CA . LEU A 1 92 ? 9.998 -7.489 -7.737 1.00 91.50 92 LEU A CA 1
ATOM 693 C C . LEU A 1 92 ? 9.020 -7.868 -8.849 1.00 91.50 92 LEU A C 1
ATOM 695 O O . LEU A 1 92 ? 7.883 -8.253 -8.576 1.00 91.50 92 LEU A O 1
ATOM 699 N N . LEU A 1 93 ? 9.449 -7.728 -10.101 1.00 90.31 93 LEU A N 1
ATOM 700 C CA . LEU A 1 93 ? 8.566 -7.773 -11.270 1.00 90.31 93 LEU A CA 1
ATOM 701 C C . LEU A 1 93 ? 7.808 -9.102 -11.366 1.00 90.31 93 LEU A C 1
ATOM 703 O O . LEU A 1 93 ? 6.589 -9.110 -11.523 1.00 90.31 93 LEU A O 1
ATOM 707 N N . SER A 1 94 ? 8.501 -10.216 -11.133 1.00 86.75 94 SER A N 1
ATOM 708 C CA . SER A 1 94 ? 7.897 -11.553 -11.123 1.00 86.75 94 SER A CA 1
ATOM 709 C C . SER A 1 94 ? 6.837 -11.734 -10.031 1.00 86.75 94 SER A C 1
ATOM 711 O O . SER A 1 94 ? 5.832 -12.402 -10.259 1.00 86.75 94 SER A O 1
ATOM 713 N N . GLN A 1 95 ? 7.013 -11.115 -8.859 1.00 87.94 95 GLN A N 1
ATOM 714 C CA . GLN A 1 95 ? 6.029 -11.174 -7.770 1.00 87.94 95 GLN A CA 1
ATOM 715 C C . GLN A 1 95 ? 4.804 -10.303 -8.048 1.00 87.94 95 GLN A C 1
ATOM 717 O O . GLN A 1 95 ? 3.710 -10.622 -7.592 1.00 87.94 95 GLN A O 1
ATOM 722 N N . ALA A 1 96 ? 4.983 -9.229 -8.816 1.00 83.50 96 ALA A N 1
ATOM 723 C CA . ALA A 1 96 ? 3.893 -8.394 -9.301 1.00 83.50 96 ALA A CA 1
ATOM 724 C C . ALA A 1 96 ? 3.156 -9.011 -10.509 1.00 83.50 96 ALA A C 1
ATOM 726 O O . ALA A 1 96 ? 2.175 -8.437 -10.967 1.00 83.50 96 ALA A O 1
ATOM 727 N N . GLY A 1 97 ? 3.605 -10.159 -11.034 1.00 87.62 97 GLY A N 1
ATOM 728 C CA . GLY A 1 97 ? 3.039 -10.776 -12.240 1.00 87.62 97 GLY A CA 1
ATOM 729 C C . GLY A 1 97 ? 3.471 -10.101 -13.546 1.00 87.62 97 GLY A C 1
ATOM 730 O O . GLY A 1 97 ? 2.829 -10.288 -14.574 1.00 87.62 97 GLY A O 1
ATOM 731 N N . ILE A 1 98 ? 4.545 -9.310 -13.511 1.00 89.94 98 ILE A N 1
ATOM 732 C CA . ILE A 1 98 ? 5.105 -8.609 -14.666 1.00 89.94 98 ILE A CA 1
ATOM 733 C C . ILE A 1 98 ? 6.203 -9.469 -15.283 1.00 89.94 98 ILE A C 1
ATOM 735 O O . ILE A 1 98 ? 7.237 -9.727 -14.663 1.00 89.94 98 ILE A O 1
ATOM 739 N N . GLU A 1 99 ? 6.004 -9.856 -16.538 1.00 91.56 99 GLU A N 1
ATOM 740 C CA . GLU A 1 99 ? 7.000 -10.571 -17.335 1.00 91.56 99 GLU A CA 1
ATOM 741 C C . GLU A 1 99 ? 7.549 -9.648 -18.425 1.00 91.56 99 GLU A C 1
ATOM 743 O O . GLU A 1 99 ? 6.874 -9.343 -19.412 1.00 91.56 99 GLU A O 1
ATOM 748 N N . LEU A 1 100 ? 8.778 -9.164 -18.240 1.00 88.38 100 LEU A N 1
ATOM 749 C CA . LEU A 1 100 ? 9.417 -8.266 -19.197 1.00 88.38 100 LEU A CA 1
ATOM 750 C C . LEU A 1 100 ? 9.829 -9.012 -20.467 1.00 88.38 100 LEU A C 1
ATOM 752 O O . LEU A 1 100 ? 10.927 -9.549 -20.589 1.00 88.38 100 LEU A O 1
ATOM 756 N N . GLU A 1 101 ? 8.943 -9.001 -21.451 1.00 87.88 101 GLU A N 1
ATOM 757 C CA . GLU A 1 101 ? 9.233 -9.505 -22.785 1.00 87.88 101 GLU A CA 1
ATOM 758 C C . GLU A 1 101 ? 9.728 -8.385 -23.706 1.00 87.88 101 GLU A C 1
ATOM 760 O O . GLU A 1 101 ? 9.201 -7.270 -23.712 1.00 87.88 101 GLU A O 1
ATOM 765 N N . SER A 1 102 ? 10.720 -8.701 -24.542 1.00 86.62 102 SER A N 1
ATOM 766 C CA . SER A 1 102 ? 11.243 -7.779 -25.553 1.00 86.62 102 SER A CA 1
ATOM 767 C C . SER A 1 102 ? 10.130 -7.177 -26.412 1.00 86.62 102 SER A C 1
ATOM 769 O O . SER A 1 102 ? 9.335 -7.896 -27.017 1.00 86.62 102 SER A O 1
ATOM 771 N N . GLY A 1 103 ? 10.111 -5.849 -26.507 1.00 83.56 103 GLY A N 1
ATOM 772 C CA . GLY A 1 103 ? 9.154 -5.103 -27.322 1.00 83.56 103 GLY A CA 1
ATOM 773 C C . GLY A 1 103 ? 7.784 -4.883 -26.677 1.00 83.56 103 GLY A C 1
ATOM 774 O O . GLY A 1 103 ? 7.016 -4.066 -27.190 1.00 83.56 103 GLY A O 1
ATOM 775 N N . LYS A 1 104 ? 7.473 -5.567 -25.566 1.00 88.25 104 LYS A N 1
ATOM 776 C CA . LYS A 1 104 ? 6.216 -5.395 -24.832 1.00 88.25 104 LYS A CA 1
ATOM 777 C C . LYS A 1 104 ? 6.357 -4.334 -23.751 1.00 88.25 104 LYS A C 1
ATOM 779 O O . LYS A 1 104 ? 7.432 -4.139 -23.183 1.00 88.25 104 LYS A O 1
ATOM 784 N N . VAL A 1 105 ? 5.243 -3.673 -23.453 1.00 90.38 105 VAL A N 1
ATOM 785 C CA . VAL A 1 105 ? 5.152 -2.679 -22.387 1.00 90.38 105 VAL A CA 1
ATOM 786 C C . VAL A 1 105 ? 4.120 -3.140 -21.372 1.00 90.38 105 VAL A C 1
ATOM 788 O O . VAL A 1 105 ? 2.963 -3.362 -21.722 1.00 90.38 105 VAL A O 1
ATOM 791 N N . TRP A 1 106 ? 4.537 -3.271 -20.120 1.00 93.75 106 TRP A N 1
ATOM 792 C CA . TRP A 1 106 ? 3.633 -3.439 -18.990 1.00 93.75 106 TRP A CA 1
ATOM 793 C C . TRP A 1 106 ? 3.269 -2.089 -18.404 1.00 93.75 106 TRP A C 1
ATOM 795 O O . TRP A 1 106 ? 4.074 -1.166 -18.403 1.00 93.75 106 TRP A O 1
ATOM 805 N N . GLU A 1 107 ? 2.060 -1.977 -17.892 1.00 93.38 107 GLU A N 1
ATOM 806 C CA . GLU A 1 107 ? 1.529 -0.787 -17.262 1.00 93.38 107 GLU A CA 1
ATOM 807 C C . GLU A 1 107 ? 1.203 -1.079 -15.802 1.00 93.38 107 GLU A C 1
ATOM 809 O O . GLU A 1 107 ? 0.580 -2.094 -15.487 1.00 93.38 107 GLU A O 1
ATOM 814 N N . ILE A 1 108 ? 1.615 -0.164 -14.926 1.00 92.62 108 ILE A N 1
ATOM 815 C CA . ILE A 1 108 ? 1.264 -0.163 -13.508 1.00 92.62 108 ILE A CA 1
ATOM 816 C C . ILE A 1 108 ? 0.758 1.213 -13.096 1.00 92.62 108 ILE A C 1
ATOM 818 O O . ILE A 1 108 ? 1.263 2.238 -13.556 1.00 92.62 108 ILE A O 1
ATOM 822 N N . GLU A 1 109 ? -0.212 1.243 -12.190 1.00 91.50 109 GLU A N 1
ATOM 823 C CA . GLU A 1 109 ? -0.637 2.462 -11.508 1.00 91.50 109 GLU A CA 1
ATOM 824 C C . GLU A 1 109 ? -0.047 2.468 -10.099 1.00 91.50 109 GLU A C 1
ATOM 826 O O . GLU A 1 109 ? -0.114 1.465 -9.391 1.00 91.50 109 GLU A O 1
ATOM 831 N N . VAL A 1 110 ? 0.538 3.590 -9.683 1.00 90.38 110 VAL A N 1
ATOM 832 C CA . VAL A 1 110 ? 1.054 3.767 -8.321 1.00 90.38 110 VAL A CA 1
ATOM 833 C C . VAL A 1 110 ? 0.343 4.911 -7.614 1.00 90.38 110 VAL A C 1
ATOM 835 O O . VAL A 1 110 ? 0.071 5.961 -8.200 1.00 90.38 110 VAL A O 1
ATOM 838 N N . THR A 1 111 ? 0.050 4.706 -6.332 1.00 88.38 111 THR A N 1
ATOM 839 C CA . THR A 1 111 ? -0.617 5.685 -5.469 1.00 88.38 111 THR A CA 1
ATOM 840 C C . THR A 1 111 ? 0.096 5.806 -4.130 1.00 88.38 111 THR A C 1
ATOM 842 O O . THR A 1 111 ? 0.851 4.924 -3.728 1.00 88.38 111 THR A O 1
ATOM 845 N N . GLU A 1 112 ? -0.157 6.908 -3.430 1.00 86.56 112 GLU A N 1
ATOM 846 C CA . GLU A 1 112 ? 0.266 7.081 -2.044 1.00 86.56 112 GLU A CA 1
ATOM 847 C C . GLU A 1 112 ? -0.731 6.398 -1.108 1.00 86.56 112 GLU A C 1
ATOM 849 O O . GLU A 1 112 ? -1.943 6.543 -1.279 1.00 86.56 112 GLU A O 1
ATOM 854 N N . GLN A 1 113 ? -0.227 5.699 -0.096 1.00 78.19 113 GLN A N 1
ATOM 855 C CA . GLN A 1 113 ? -1.021 5.116 0.980 1.00 78.19 113 GLN A CA 1
ATOM 856 C C . GLN A 1 113 ? -0.347 5.364 2.336 1.00 78.19 113 GLN A C 1
ATOM 858 O O . GLN A 1 113 ? 0.869 5.505 2.423 1.00 78.19 113 GLN 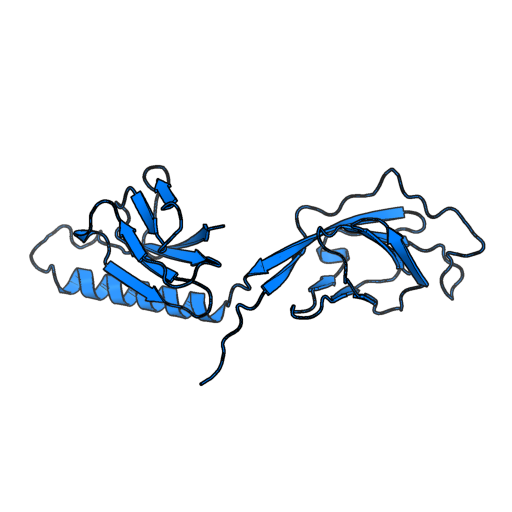A O 1
ATOM 863 N N . LEU A 1 114 ? -1.127 5.444 3.417 1.00 71.50 114 LEU A N 1
ATOM 864 C CA . LEU A 1 114 ? -0.585 5.506 4.778 1.00 71.50 114 LEU A CA 1
ATOM 865 C C . LEU A 1 114 ? 0.027 4.160 5.177 1.00 71.50 114 LEU A C 1
ATOM 867 O O . LEU A 1 114 ? -0.646 3.128 5.101 1.00 71.50 114 LEU A O 1
ATOM 871 N N . LYS A 1 115 ? 1.276 4.190 5.657 1.00 67.69 115 LYS A N 1
ATOM 872 C CA . LYS A 1 115 ? 2.015 2.982 6.025 1.00 67.69 115 LYS A CA 1
ATOM 873 C C . LYS A 1 115 ? 1.356 2.260 7.202 1.00 67.69 115 LYS A C 1
ATOM 875 O O . LYS A 1 115 ? 1.118 2.844 8.264 1.00 67.69 115 LYS A O 1
ATOM 880 N N . LYS A 1 116 ? 1.082 0.960 7.044 1.00 60.88 116 LYS A N 1
ATOM 881 C CA . LYS A 1 116 ? 0.566 0.104 8.127 1.00 60.88 116 LYS A CA 1
ATOM 882 C C . LYS A 1 116 ? 1.729 -0.483 8.935 1.00 60.88 116 LYS A C 1
ATOM 884 O O . LYS A 1 116 ? 2.412 -1.390 8.478 1.00 60.88 116 LYS A O 1
ATOM 889 N N . ASN A 1 117 ? 1.945 -0.005 10.160 1.00 55.75 117 ASN A N 1
ATOM 890 C CA . ASN A 1 117 ? 2.945 -0.587 11.064 1.00 55.75 117 ASN A CA 1
ATOM 891 C C . ASN A 1 117 ? 2.473 -1.948 11.620 1.00 55.75 117 ASN A C 1
ATOM 893 O O . ASN A 1 117 ? 1.523 -2.013 12.398 1.00 55.75 117 ASN A O 1
ATOM 897 N N . THR A 1 118 ? 3.170 -3.037 11.282 1.00 53.78 118 THR A N 1
ATOM 898 C CA . THR A 1 118 ? 2.870 -4.408 11.756 1.00 53.78 118 THR A CA 1
ATOM 899 C C . THR A 1 118 ? 3.110 -4.599 13.265 1.00 53.78 118 THR A C 1
ATOM 901 O O . THR A 1 118 ? 2.444 -5.407 13.907 1.00 53.78 118 THR A O 1
ATOM 904 N N . SER A 1 119 ? 4.019 -3.824 13.874 1.00 57.78 119 SER A N 1
ATOM 905 C CA . SER A 1 119 ? 4.244 -3.828 15.335 1.00 57.78 119 SER A CA 1
ATOM 906 C C . SER A 1 119 ? 3.031 -3.317 16.123 1.00 57.78 119 SER A C 1
ATOM 908 O O . SER A 1 119 ? 2.819 -3.700 17.279 1.00 57.78 119 SER A O 1
ATOM 910 N N . ASP A 1 120 ? 2.218 -2.465 15.500 1.00 60.69 120 ASP A N 1
ATOM 911 C CA . ASP A 1 120 ? 1.018 -1.936 16.134 1.00 60.69 120 ASP A CA 1
ATOM 912 C C . ASP A 1 120 ? -0.039 -3.029 16.258 1.00 60.69 120 ASP A C 1
ATOM 914 O O . ASP A 1 120 ? -0.665 -3.152 17.300 1.00 60.69 120 ASP A O 1
ATOM 918 N N . GLU A 1 121 ? -0.197 -3.885 15.247 1.00 63.06 121 GLU A N 1
ATOM 919 C CA . GLU A 1 121 ? -1.237 -4.920 15.238 1.00 63.06 121 GLU A CA 1
ATOM 920 C C . GLU A 1 121 ? -1.099 -5.902 16.410 1.00 63.06 121 GLU A C 1
ATOM 922 O O . GLU A 1 121 ? -2.078 -6.170 17.105 1.00 63.06 121 GLU A O 1
ATOM 927 N N . LEU A 1 122 ? 0.119 -6.366 16.711 1.00 64.25 122 LEU A N 1
ATOM 928 C CA . LEU A 1 122 ? 0.375 -7.226 17.875 1.00 64.25 122 LEU A CA 1
ATOM 929 C C . LEU A 1 122 ? 0.081 -6.531 19.210 1.00 64.25 122 LEU A C 1
ATOM 931 O O . LEU A 1 122 ? -0.360 -7.180 20.160 1.00 64.25 122 LEU A O 1
ATOM 935 N N . SER A 1 123 ? 0.338 -5.228 19.296 1.00 67.00 123 SER A N 1
ATOM 936 C CA . SER A 1 123 ? 0.076 -4.439 20.504 1.00 67.00 123 SER A CA 1
ATOM 937 C C . SER A 1 123 ? -1.428 -4.223 20.700 1.00 67.00 123 SER A C 1
ATOM 939 O O . SER A 1 123 ? -1.935 -4.348 21.811 1.00 67.00 123 SER A O 1
ATOM 941 N N . ILE A 1 124 ? -2.154 -4.001 19.604 1.00 68.38 124 ILE A N 1
ATOM 942 C CA . ILE A 1 124 ? -3.609 -3.833 19.584 1.00 68.38 124 ILE A CA 1
ATOM 943 C C . ILE A 1 124 ? -4.324 -5.123 19.987 1.00 68.38 124 ILE A C 1
ATOM 945 O O . ILE A 1 124 ? -5.255 -5.083 20.787 1.00 68.38 124 ILE A O 1
ATOM 949 N N . VAL A 1 125 ? -3.888 -6.275 19.470 1.00 69.44 125 VAL A N 1
ATOM 950 C CA . VAL A 1 125 ? -4.489 -7.573 19.820 1.00 69.44 125 VAL A CA 1
ATOM 951 C C . VAL A 1 125 ? -4.348 -7.859 21.318 1.00 69.44 125 VAL A C 1
ATOM 953 O O . VAL A 1 125 ? -5.311 -8.289 21.949 1.00 69.44 125 VAL A O 1
ATOM 956 N N . LYS A 1 126 ? -3.187 -7.556 21.911 1.00 75.38 126 LYS A N 1
ATOM 957 C CA . LYS A 1 126 ? -2.974 -7.694 23.362 1.00 75.38 126 LYS A CA 1
ATOM 958 C C . LYS A 1 126 ? -3.880 -6.769 24.174 1.00 75.38 126 LYS A C 1
ATOM 960 O O . LYS A 1 126 ? -4.416 -7.189 25.195 1.00 75.38 126 LYS A O 1
ATOM 965 N N . GLU A 1 127 ? -4.069 -5.533 23.722 1.00 76.12 127 GLU A N 1
ATOM 966 C CA . GLU A 1 127 ? -4.950 -4.571 24.389 1.00 76.12 127 GLU A CA 1
ATOM 967 C C . GLU A 1 127 ? -6.427 -4.991 24.289 1.00 76.12 127 GLU A C 1
ATOM 969 O O . GLU A 1 127 ? -7.160 -4.916 25.273 1.00 76.12 127 GLU A O 1
ATOM 974 N N . LEU A 1 128 ? -6.865 -5.516 23.137 1.00 71.94 128 LEU A N 1
ATOM 975 C CA . LEU A 1 128 ? -8.204 -6.096 22.973 1.00 71.94 128 LEU A CA 1
ATOM 976 C C . LEU A 1 128 ? -8.439 -7.265 23.935 1.00 71.94 128 LEU A C 1
ATOM 978 O O . LEU A 1 128 ? -9.513 -7.379 24.527 1.00 71.94 128 LEU A O 1
ATOM 982 N N . GLU A 1 129 ? -7.435 -8.124 24.108 1.00 72.31 129 GLU A N 1
ATOM 983 C CA . GLU A 1 129 ? -7.493 -9.244 25.044 1.00 72.31 129 GLU A CA 1
ATOM 984 C C . GLU A 1 129 ? -7.525 -8.773 26.506 1.00 72.31 129 GLU A C 1
ATOM 986 O O . GLU A 1 129 ? -8.293 -9.302 27.313 1.00 72.31 129 GLU A O 1
ATOM 991 N N . TYR A 1 130 ? -6.761 -7.732 26.845 1.00 76.62 130 TYR A N 1
ATOM 992 C CA . TYR A 1 130 ? -6.809 -7.105 28.164 1.00 76.62 130 TYR A CA 1
ATOM 993 C C . TYR A 1 130 ? -8.193 -6.511 28.467 1.00 76.62 130 TYR A C 1
ATOM 995 O O . TYR A 1 130 ? -8.796 -6.857 29.484 1.00 76.62 130 TYR A O 1
ATOM 1003 N N . LEU A 1 131 ? -8.735 -5.689 27.562 1.00 68.50 131 LEU A N 1
ATOM 1004 C CA . LEU A 1 131 ? -10.052 -5.061 27.720 1.00 68.50 131 LEU A CA 1
ATOM 1005 C C . LEU A 1 131 ? -11.172 -6.098 27.813 1.00 68.50 131 LEU A C 1
ATOM 1007 O O . LEU A 1 131 ? -12.094 -5.950 28.615 1.00 68.50 131 LEU A O 1
ATOM 1011 N N . LYS A 1 132 ? -11.077 -7.185 27.039 1.00 67.44 132 LYS A N 1
ATOM 1012 C CA . LYS A 1 132 ? -11.975 -8.335 27.176 1.00 67.44 132 LYS A CA 1
ATOM 1013 C C . LYS A 1 132 ? -11.949 -8.877 28.608 1.00 67.44 132 LYS A C 1
ATOM 1015 O O . LYS A 1 132 ? -13.004 -9.040 29.218 1.00 67.44 132 LYS A O 1
ATOM 1020 N N . ASN A 1 133 ? -10.763 -9.142 29.151 1.00 67.38 133 ASN A N 1
ATOM 1021 C CA . ASN A 1 133 ? -10.621 -9.707 30.493 1.00 67.38 133 ASN A CA 1
ATOM 1022 C C . ASN A 1 133 ? -11.131 -8.751 31.587 1.00 67.38 133 ASN A C 1
ATOM 1024 O O . ASN A 1 133 ? -11.771 -9.197 32.541 1.00 67.38 133 ASN A O 1
ATOM 1028 N N . GLU A 1 134 ? -10.908 -7.445 31.437 1.00 69.31 134 GLU A N 1
ATOM 1029 C CA . GLU A 1 134 ? -11.402 -6.418 32.360 1.00 69.31 134 GLU A CA 1
ATOM 1030 C C . GLU A 1 134 ? -12.938 -6.308 32.353 1.00 69.31 134 GLU A C 1
ATOM 1032 O O . GLU A 1 134 ? -13.572 -6.288 33.413 1.00 69.31 134 GLU A O 1
ATOM 1037 N N . LEU A 1 135 ? -13.563 -6.313 31.170 1.00 66.06 135 LEU A N 1
ATOM 1038 C CA . LEU A 1 135 ? -15.023 -6.267 31.026 1.00 66.06 135 LEU A CA 1
ATOM 1039 C C . LEU A 1 135 ? -15.710 -7.488 31.647 1.00 66.06 135 LEU A C 1
ATOM 1041 O O . LEU A 1 135 ? -16.750 -7.349 32.297 1.00 66.06 135 LEU A O 1
ATOM 1045 N N . VAL A 1 136 ? -15.117 -8.674 31.484 1.00 64.75 136 VAL A N 1
ATOM 1046 C CA . VAL A 1 136 ? -15.596 -9.914 32.112 1.00 64.75 136 VAL A CA 1
ATOM 1047 C C . VAL A 1 136 ? -15.456 -9.837 33.638 1.00 64.75 136 VAL A C 1
ATOM 1049 O O . VAL A 1 136 ? -16.383 -10.196 34.366 1.00 64.75 136 VAL A O 1
ATOM 1052 N N . ALA A 1 137 ? -14.329 -9.326 34.144 1.00 62.91 137 ALA A N 1
ATOM 1053 C CA . ALA A 1 137 ? -14.060 -9.240 35.580 1.00 62.91 137 ALA A CA 1
ATOM 1054 C C . ALA A 1 137 ? -14.994 -8.269 36.326 1.00 62.91 137 ALA A C 1
ATOM 1056 O O . ALA A 1 137 ? -15.363 -8.542 37.470 1.00 62.91 137 ALA A O 1
ATOM 1057 N N . ASN A 1 138 ? -15.409 -7.175 35.682 1.00 61.75 138 ASN A N 1
ATOM 1058 C CA . ASN A 1 138 ? -16.247 -6.133 36.284 1.00 61.75 138 ASN A CA 1
ATOM 1059 C C . ASN A 1 138 ? -17.762 -6.428 36.242 1.00 61.75 138 ASN A C 1
ATOM 1061 O O . ASN A 1 138 ? -18.545 -5.667 36.808 1.00 61.75 138 ASN A O 1
ATOM 1065 N N . ARG A 1 139 ? -18.208 -7.532 35.618 1.00 58.09 139 ARG A N 1
ATOM 1066 C CA . ARG A 1 139 ? -19.636 -7.906 35.491 1.00 58.09 139 ARG A CA 1
ATOM 1067 C C . ARG A 1 139 ? -19.970 -9.287 36.080 1.00 58.09 139 ARG A C 1
ATOM 1069 O O . ARG A 1 139 ? -20.784 -10.020 35.521 1.00 58.09 139 ARG A O 1
ATOM 1076 N N . ARG A 1 140 ? -19.372 -9.624 37.233 1.00 50.19 140 ARG A N 1
ATOM 1077 C CA . ARG A 1 140 ? -19.488 -10.928 37.934 1.00 50.19 140 ARG A CA 1
ATOM 1078 C C . ARG A 1 140 ? -20.914 -11.440 38.205 1.00 50.19 140 ARG A C 1
ATOM 1080 O O . ARG A 1 140 ? -21.065 -12.640 38.407 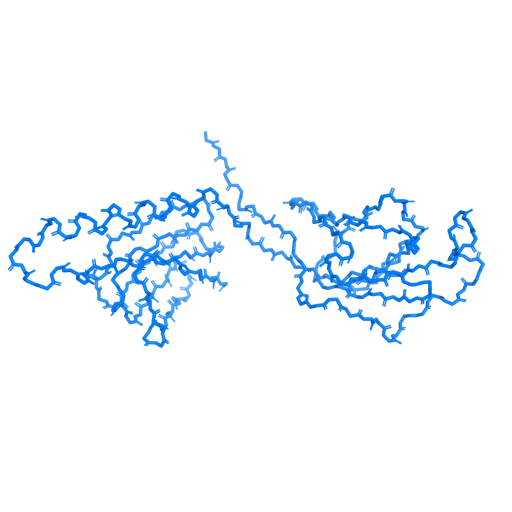1.00 50.19 140 ARG A O 1
ATOM 1087 N N . ASP A 1 141 ? -21.942 -10.595 38.151 1.00 49.31 141 ASP A N 1
ATOM 1088 C CA . ASP A 1 141 ? -23.330 -11.001 38.427 1.00 49.31 141 ASP A CA 1
ATOM 1089 C C . ASP A 1 141 ? -24.152 -11.355 37.177 1.00 49.31 141 ASP A C 1
ATOM 1091 O O . ASP A 1 141 ? -25.306 -11.774 37.288 1.00 49.31 141 ASP A O 1
ATOM 1095 N N . ASN A 1 142 ? -23.586 -11.223 35.972 1.00 48.22 142 ASN A N 1
ATOM 1096 C CA . ASN A 1 142 ? -24.325 -11.466 34.739 1.00 48.22 142 ASN A CA 1
ATOM 1097 C C . ASN A 1 142 ? -23.890 -12.791 34.095 1.00 48.22 142 ASN A C 1
ATOM 1099 O O . ASN A 1 142 ? -22.821 -12.881 33.494 1.00 48.22 142 ASN A O 1
ATOM 1103 N N . LYS A 1 143 ? -24.745 -13.822 34.174 1.00 45.91 143 LYS A N 1
ATOM 1104 C CA . LYS A 1 143 ? -24.545 -15.159 33.563 1.00 45.91 143 LYS A CA 1
ATOM 1105 C C . LYS A 1 143 ? -24.335 -15.144 32.034 1.00 45.91 143 LYS A C 1
ATOM 1107 O O . LYS A 1 143 ? -24.073 -16.191 31.458 1.00 45.91 143 LYS A O 1
ATOM 1112 N N . ASN A 1 144 ? -24.409 -13.972 31.401 1.00 47.91 144 ASN A N 1
ATOM 1113 C CA . ASN A 1 144 ? -24.161 -13.741 29.977 1.00 47.91 144 ASN A CA 1
ATOM 1114 C C . ASN A 1 144 ? -22.782 -13.102 29.681 1.00 47.91 144 ASN A C 1
ATOM 1116 O O . ASN A 1 144 ? -22.529 -12.695 28.550 1.00 47.91 144 ASN A O 1
ATOM 1120 N N . ALA A 1 145 ? -21.883 -12.980 30.668 1.00 44.22 145 ALA A N 1
ATOM 1121 C CA . ALA A 1 145 ? -20.576 -12.329 30.495 1.00 44.22 145 ALA A CA 1
ATOM 1122 C C . ALA A 1 145 ? -19.597 -13.082 29.565 1.00 44.22 145 ALA A C 1
ATOM 1124 O O . ALA A 1 145 ? -18.604 -12.496 29.143 1.00 44.22 145 ALA A O 1
ATOM 1125 N N . GLU A 1 146 ? -19.879 -14.335 29.185 1.00 43.97 146 GLU A N 1
ATOM 1126 C CA . GLU A 1 146 ? -19.050 -15.111 28.241 1.00 43.97 146 GLU A CA 1
ATOM 1127 C C . GLU A 1 146 ? -19.063 -14.569 26.794 1.00 43.97 146 GLU A C 1
ATOM 1129 O O . GLU A 1 146 ? -18.268 -15.015 25.971 1.00 43.97 146 GLU A O 1
ATOM 1134 N N . GLY A 1 147 ? -19.920 -13.589 26.475 1.00 48.06 147 GLY A N 1
ATOM 1135 C CA . GLY A 1 147 ? -20.075 -13.048 25.117 1.00 48.06 147 GLY A CA 1
ATOM 1136 C C . GLY A 1 147 ? -19.617 -11.602 24.901 1.00 48.06 147 GLY A C 1
ATOM 1137 O O . GLY A 1 147 ? -19.705 -11.117 23.775 1.00 48.06 147 GLY A O 1
ATOM 1138 N N . ILE A 1 148 ? -19.149 -10.887 25.934 1.00 53.16 148 ILE A N 1
ATOM 1139 C CA . ILE A 1 148 ? -18.768 -9.472 25.785 1.00 53.16 148 ILE A CA 1
ATOM 1140 C C . ILE A 1 148 ? -17.325 -9.387 25.306 1.00 53.16 148 ILE A C 1
ATOM 1142 O O . ILE A 1 148 ? -16.376 -9.730 26.008 1.00 53.16 148 ILE A O 1
ATOM 1146 N N . LEU A 1 149 ? -17.184 -8.940 24.072 1.00 64.56 149 LEU A N 1
ATOM 1147 C CA . LEU A 1 149 ? -16.007 -9.170 23.270 1.00 64.56 149 LEU A CA 1
ATOM 1148 C C . LEU A 1 149 ? -15.729 -7.914 22.442 1.00 64.56 149 LEU A C 1
ATOM 1150 O O . LEU A 1 149 ? -16.462 -7.642 21.504 1.00 64.56 149 LEU A O 1
ATOM 1154 N N . ALA A 1 150 ? -14.721 -7.119 22.801 1.00 71.19 150 ALA A N 1
ATOM 1155 C CA . ALA A 1 150 ? -14.434 -5.859 22.113 1.00 71.19 150 ALA A CA 1
ATOM 1156 C C . ALA A 1 150 ? -13.969 -6.085 20.662 1.00 71.19 150 ALA A C 1
ATOM 1158 O O . ALA A 1 150 ? -13.217 -7.024 20.385 1.00 71.19 150 ALA A O 1
ATOM 1159 N N . ALA A 1 151 ? -14.377 -5.200 19.755 1.00 80.19 151 ALA A N 1
ATOM 1160 C CA . ALA A 1 151 ? -13.816 -5.065 18.414 1.00 80.19 151 ALA A CA 1
ATOM 1161 C C . ALA A 1 151 ? -12.964 -3.789 18.340 1.00 80.19 151 ALA A C 1
ATOM 1163 O O . ALA A 1 151 ? -13.286 -2.781 18.975 1.00 80.19 151 ALA A O 1
ATOM 1164 N N . GLY A 1 152 ? -11.876 -3.834 17.572 1.00 83.69 152 GLY A N 1
ATOM 1165 C CA . GLY A 1 152 ? -11.036 -2.671 17.299 1.00 83.69 152 GLY A CA 1
ATOM 1166 C C . GLY A 1 152 ? -11.367 -2.064 15.939 1.00 83.69 152 GLY A C 1
ATOM 1167 O O . GLY A 1 152 ? -11.429 -2.777 14.941 1.00 83.69 152 GLY A O 1
ATOM 1168 N N . LEU A 1 153 ? -11.536 -0.749 15.869 1.00 85.12 153 LEU A N 1
ATOM 1169 C CA . LEU A 1 153 ? -11.619 -0.006 14.613 1.00 85.12 153 LEU A CA 1
ATOM 1170 C C . LEU A 1 153 ? -10.387 0.888 14.502 1.00 85.12 153 LEU A C 1
ATOM 1172 O O . LEU A 1 153 ? -10.197 1.792 15.312 1.00 85.12 153 LEU A O 1
ATOM 1176 N N . LYS A 1 154 ? -9.546 0.621 13.508 1.00 85.75 154 LYS A N 1
ATOM 1177 C CA . LYS A 1 154 ? -8.364 1.408 13.173 1.00 85.75 154 LYS A CA 1
ATOM 1178 C C . LYS A 1 154 ? -8.744 2.430 12.108 1.00 85.75 154 LYS A C 1
ATOM 1180 O O . LYS A 1 154 ? -8.969 2.066 10.957 1.00 85.75 154 LYS A O 1
ATOM 1185 N N . ILE A 1 155 ? -8.851 3.688 12.507 1.00 84.56 155 ILE A N 1
ATOM 1186 C CA . ILE A 1 155 ? -9.307 4.796 11.670 1.00 84.56 155 ILE A CA 1
ATOM 1187 C C . ILE A 1 155 ? -8.097 5.604 11.231 1.00 84.56 155 ILE A C 1
ATOM 1189 O O . ILE A 1 155 ? -7.452 6.252 12.050 1.00 84.56 155 ILE A O 1
ATOM 1193 N N . TYR A 1 156 ? -7.811 5.576 9.939 1.00 81.12 156 TYR A N 1
ATOM 1194 C CA . TYR A 1 156 ? -6.802 6.404 9.299 1.00 81.12 156 TYR A CA 1
ATOM 1195 C C . TYR A 1 156 ? -7.463 7.669 8.766 1.00 81.12 156 TYR A C 1
ATOM 1197 O O . TYR A 1 156 ? -8.494 7.584 8.102 1.00 81.12 156 TYR A O 1
ATOM 1205 N N . SER A 1 157 ? -6.882 8.824 9.062 1.00 77.94 157 SER A N 1
ATOM 1206 C CA . SER A 1 157 ? -7.436 10.123 8.689 1.00 77.94 157 SER A CA 1
ATOM 1207 C C . SER A 1 157 ? -6.310 11.136 8.540 1.00 77.94 157 SER A C 1
ATOM 1209 O O . SER A 1 157 ? -5.340 11.094 9.295 1.00 77.94 157 SER A O 1
ATOM 1211 N N . ASP A 1 158 ? -6.448 12.048 7.583 1.00 74.00 158 ASP A N 1
ATOM 1212 C CA . ASP A 1 158 ? -5.592 13.227 7.426 1.00 74.00 158 ASP A CA 1
ATOM 1213 C C . ASP A 1 158 ? -6.075 14.427 8.267 1.00 74.00 158 ASP A C 1
ATOM 1215 O O . ASP A 1 158 ? -5.396 15.450 8.341 1.00 74.00 158 ASP A O 1
ATOM 1219 N N . TRP A 1 159 ? -7.241 14.311 8.912 1.00 75.06 159 TRP A N 1
ATOM 1220 C CA . TRP A 1 159 ? -7.805 15.335 9.798 1.00 75.06 159 TRP A CA 1
ATOM 1221 C C . TRP A 1 159 ? -7.103 15.358 11.165 1.00 75.06 159 TRP A C 1
ATOM 1223 O O . TRP A 1 159 ? -6.939 14.316 11.800 1.00 75.06 159 TRP A O 1
ATOM 1233 N N . GLU A 1 160 ? -6.760 16.556 11.649 1.00 73.81 160 GLU A N 1
ATOM 1234 C CA . GLU A 1 160 ? -6.230 16.793 13.000 1.00 73.81 160 GLU A CA 1
ATOM 1235 C C . GLU A 1 160 ? -7.366 17.046 14.010 1.00 73.81 160 GLU A C 1
ATOM 1237 O O . GLU A 1 160 ? -8.359 17.686 13.681 1.00 73.81 160 GLU A O 1
ATOM 1242 N N . ASN A 1 161 ? -7.213 16.640 15.276 1.00 79.19 161 ASN A N 1
ATOM 1243 C CA . ASN A 1 161 ? -8.225 16.843 16.332 1.00 79.19 161 ASN A CA 1
ATOM 1244 C C . ASN A 1 161 ? -9.571 16.160 16.031 1.00 79.19 161 ASN A C 1
ATOM 1246 O O . ASN A 1 161 ? -10.639 16.778 16.102 1.00 79.19 161 ASN A O 1
ATOM 1250 N N . LEU A 1 162 ? -9.515 14.876 15.681 1.00 84.25 162 LEU A N 1
ATOM 1251 C CA . LEU A 1 162 ? -10.712 14.080 15.456 1.00 84.25 162 LEU A CA 1
ATOM 1252 C C . LEU A 1 162 ? -11.491 13.845 16.751 1.00 84.25 162 LEU A C 1
ATOM 1254 O O . LEU A 1 162 ? -10.972 13.344 17.746 1.00 84.25 162 LEU A O 1
ATOM 1258 N N . GLU A 1 163 ? -12.784 14.124 16.688 1.00 88.62 163 GLU A N 1
ATOM 1259 C CA . GLU A 1 163 ? -13.760 13.721 17.685 1.00 88.62 163 GLU A CA 1
ATOM 1260 C C . GLU A 1 163 ? -14.472 12.460 17.201 1.00 88.62 163 GLU A C 1
ATOM 1262 O O . GLU A 1 163 ? -15.099 12.440 16.138 1.00 88.62 163 GLU A O 1
ATOM 1267 N N . ILE A 1 164 ? -14.378 11.394 17.994 1.00 90.94 164 ILE A N 1
ATOM 1268 C CA . ILE A 1 164 ? -14.992 10.104 17.691 1.00 90.94 164 ILE A CA 1
ATOM 1269 C C . ILE A 1 164 ? -16.109 9.846 18.692 1.00 90.94 164 ILE A C 1
ATOM 1271 O O . ILE A 1 164 ? -15.908 9.881 19.904 1.00 90.94 164 ILE A O 1
ATOM 1275 N N . SER A 1 165 ? -17.293 9.549 18.170 1.00 90.81 165 SER A N 1
ATOM 1276 C CA . SER A 1 165 ? -18.463 9.158 18.949 1.00 90.81 165 SER A CA 1
ATOM 1277 C C . SER A 1 165 ? -19.177 7.991 18.277 1.00 90.81 165 SER A C 1
ATOM 1279 O O . SER A 1 165 ? -18.958 7.691 17.105 1.00 90.81 165 SER A O 1
ATOM 1281 N N . VAL A 1 166 ? -20.032 7.308 19.023 1.00 91.00 166 VAL A N 1
ATOM 1282 C CA . VAL A 1 166 ? -20.861 6.204 18.527 1.00 91.00 166 VAL A CA 1
ATOM 1283 C C . VAL A 1 166 ? -22.325 6.497 18.838 1.00 91.00 166 VAL A C 1
ATOM 1285 O O . VAL A 1 166 ? -22.615 7.317 19.710 1.00 91.00 166 VAL A O 1
ATOM 1288 N N . SER A 1 167 ? -23.251 5.827 18.151 1.00 88.12 167 SER A N 1
ATOM 1289 C CA . SER A 1 167 ? -24.696 6.002 18.379 1.00 88.12 167 SER A CA 1
ATOM 1290 C C . SER A 1 167 ? -25.136 5.717 19.820 1.00 88.12 167 SER A C 1
ATOM 1292 O O . SER A 1 167 ? -26.095 6.312 20.299 1.00 88.12 167 SER A O 1
ATOM 1294 N N . ASP A 1 168 ? -24.447 4.796 20.496 1.00 86.31 168 ASP A N 1
ATOM 1295 C CA . ASP A 1 168 ? -24.728 4.361 21.865 1.00 86.31 168 ASP A CA 1
ATOM 1296 C C . ASP A 1 168 ? -23.459 4.527 22.722 1.00 86.31 168 ASP A C 1
ATOM 1298 O O . ASP A 1 168 ? -22.556 3.689 22.626 1.00 86.31 168 ASP A O 1
ATOM 1302 N N . PRO A 1 169 ? -23.335 5.622 23.499 1.00 85.75 169 PRO A N 1
ATOM 1303 C CA . PRO A 1 169 ? -22.099 5.971 24.202 1.00 85.75 169 PRO A CA 1
ATOM 1304 C C . PRO A 1 169 ? -21.568 4.871 25.125 1.00 85.75 169 PRO A C 1
ATOM 1306 O O . PRO A 1 169 ? -20.354 4.721 25.240 1.00 85.75 169 PRO A O 1
ATOM 1309 N N . ASP A 1 170 ? -22.449 4.054 25.707 1.00 82.75 170 ASP A N 1
ATOM 1310 C CA . ASP A 1 170 ? -22.071 2.952 26.602 1.00 82.75 170 ASP A CA 1
ATOM 1311 C C . ASP A 1 170 ? -21.372 1.796 25.859 1.00 82.75 170 ASP A C 1
ATOM 1313 O O . ASP A 1 170 ? -20.780 0.907 26.480 1.00 82.75 170 ASP A O 1
ATOM 1317 N N . LYS A 1 171 ? -21.424 1.795 24.519 1.00 84.06 171 LYS A N 1
ATOM 1318 C CA . LYS A 1 171 ? -20.744 0.828 23.646 1.00 84.06 171 LYS A CA 1
ATOM 1319 C C . LYS A 1 171 ? -19.365 1.292 23.184 1.00 84.06 171 LYS A C 1
ATOM 1321 O O . LYS A 1 171 ? -18.651 0.490 22.577 1.00 84.06 171 LYS A O 1
ATOM 1326 N N . LEU A 1 172 ? -18.980 2.542 23.454 1.00 86.69 172 LEU A N 1
ATOM 1327 C CA . LEU A 1 172 ? -17.621 3.028 23.235 1.00 86.69 172 LEU A CA 1
ATOM 1328 C C . LEU A 1 172 ? -16.783 2.743 24.475 1.00 86.69 172 LEU A C 1
ATOM 1330 O O . LEU A 1 172 ? -16.992 3.320 25.535 1.00 86.69 172 LEU A O 1
ATOM 1334 N N . LEU A 1 173 ? -15.815 1.848 24.331 1.00 83.62 173 LEU A N 1
ATOM 1335 C CA . LEU A 1 173 ? -14.993 1.398 25.447 1.00 83.62 173 LEU A CA 1
ATOM 1336 C C . LEU A 1 173 ? -13.796 2.319 25.656 1.00 83.62 173 LEU A C 1
ATOM 1338 O O . LEU A 1 173 ? -13.469 2.687 26.781 1.00 83.62 173 LEU A O 1
ATOM 1342 N N . LYS A 1 174 ? -13.114 2.665 24.562 1.00 84.31 174 LYS A N 1
ATOM 1343 C CA . LYS A 1 174 ? -11.884 3.456 24.589 1.00 84.31 174 LYS A CA 1
ATOM 1344 C C . LYS A 1 174 ? -11.611 4.036 23.209 1.00 84.31 174 LYS A C 1
ATOM 1346 O O . LYS A 1 174 ? -11.848 3.380 22.197 1.00 84.31 174 LYS A O 1
ATOM 1351 N N . VAL A 1 175 ? -11.060 5.242 23.180 1.00 86.38 175 VAL A N 1
ATOM 1352 C CA . VAL A 1 175 ? -10.416 5.813 21.996 1.00 86.38 175 VAL A CA 1
ATOM 1353 C C . VAL A 1 175 ? -8.960 6.040 22.355 1.00 86.38 175 VAL A C 1
ATOM 1355 O O . VAL A 1 175 ? -8.659 6.613 23.401 1.00 86.38 175 VAL A O 1
ATOM 1358 N N . GLN A 1 176 ? -8.062 5.555 21.513 1.00 83.75 176 GLN A N 1
ATOM 1359 C CA . GLN A 1 176 ? -6.633 5.746 21.674 1.00 83.75 176 GLN A CA 1
ATOM 1360 C C . GLN A 1 176 ? -6.060 6.335 20.396 1.00 83.75 176 GLN A C 1
ATOM 1362 O O . GLN A 1 176 ? -6.256 5.796 19.310 1.00 83.75 176 GLN A O 1
ATOM 1367 N N . GLU A 1 177 ? -5.333 7.431 20.539 1.00 81.75 177 GLU A N 1
ATOM 1368 C CA . GLU A 1 177 ? -4.567 8.015 19.449 1.00 81.75 177 GLU A CA 1
ATOM 1369 C C . GLU A 1 177 ? -3.276 7.208 19.251 1.00 81.75 177 GLU A C 1
ATOM 1371 O O . GLU A 1 177 ? -2.517 6.963 20.194 1.00 81.75 177 GLU A O 1
ATOM 1376 N N . GLY A 1 178 ? -3.088 6.713 18.033 1.00 71.50 178 GLY A N 1
ATOM 1377 C CA . GLY A 1 178 ? -1.855 6.108 17.546 1.00 71.50 178 GLY A CA 1
ATOM 1378 C C . GLY A 1 178 ? -1.069 7.100 16.691 1.00 71.50 178 GLY A C 1
ATOM 1379 O O . GLY A 1 178 ? -1.481 8.237 16.499 1.00 71.50 178 GLY A O 1
ATOM 1380 N N . GLU A 1 179 ? 0.069 6.664 16.149 1.00 67.69 179 GLU A N 1
ATOM 1381 C CA . GLU A 1 179 ? 0.960 7.552 15.386 1.00 67.69 179 GLU A CA 1
ATOM 1382 C C . GLU A 1 179 ? 0.294 8.132 14.127 1.00 67.69 179 GLU A C 1
ATOM 1384 O O . GLU A 1 179 ? 0.472 9.309 13.847 1.00 67.69 179 GLU A O 1
ATOM 1389 N N . ASN A 1 180 ? -0.497 7.322 13.407 1.00 69.75 180 ASN A N 1
ATOM 1390 C CA . ASN A 1 180 ? -1.152 7.701 12.142 1.00 69.75 180 ASN A CA 1
ATOM 1391 C C . ASN A 1 180 ? -2.620 7.231 12.071 1.00 69.75 180 ASN A C 1
ATOM 1393 O O . ASN A 1 180 ? -3.168 7.023 10.987 1.00 69.75 180 ASN A O 1
ATOM 1397 N N . TYR A 1 181 ? -3.225 6.9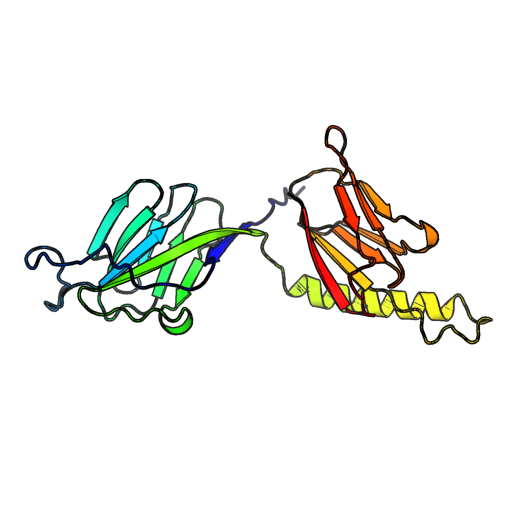20 13.216 1.00 80.38 181 TYR A N 1
ATOM 1398 C CA . TYR A 1 181 ? -4.579 6.378 13.288 1.00 80.38 181 TYR A CA 1
ATOM 1399 C C . TYR A 1 181 ? -5.202 6.631 14.655 1.00 80.38 181 TYR A C 1
ATOM 1401 O O . TYR A 1 181 ? -4.498 6.763 15.652 1.00 80.38 181 TYR A O 1
ATOM 1409 N N . TYR A 1 182 ? -6.526 6.577 14.716 1.00 84.00 182 TYR A N 1
ATOM 1410 C CA . TYR A 1 182 ? -7.266 6.411 15.959 1.00 84.00 182 TYR A CA 1
ATOM 1411 C C . TYR A 1 182 ? -7.712 4.967 16.087 1.00 84.00 182 TYR A C 1
ATOM 1413 O O . TYR A 1 182 ? -8.191 4.356 15.133 1.00 84.00 182 TYR A O 1
ATOM 1421 N N . LEU A 1 183 ? -7.552 4.411 17.276 1.00 84.62 183 LEU A N 1
ATOM 1422 C CA . LEU A 1 183 ? -8.031 3.089 17.608 1.00 84.62 183 LEU A CA 1
ATOM 1423 C C . LEU A 1 183 ? -9.236 3.201 18.517 1.00 84.62 183 LEU A C 1
ATOM 1425 O O . LEU A 1 183 ? -9.147 3.697 19.640 1.00 84.62 183 LEU A O 1
ATOM 1429 N N . VAL A 1 184 ? -10.362 2.735 18.006 1.00 88.06 184 VAL A N 1
ATOM 1430 C CA . VAL A 1 184 ? -11.648 2.810 18.680 1.00 88.06 184 VAL A CA 1
ATOM 1431 C C . VAL A 1 184 ? -12.031 1.410 19.103 1.00 88.06 184 VAL A C 1
ATOM 1433 O O . VAL A 1 184 ? -12.217 0.521 18.275 1.00 88.06 184 VAL A O 1
ATOM 1436 N N . TYR A 1 185 ? -12.137 1.222 20.405 1.00 85.25 185 TYR A N 1
ATOM 1437 C CA . TYR A 1 185 ? -12.584 -0.016 21.007 1.00 85.25 185 TYR A CA 1
ATOM 1438 C C . TYR A 1 185 ? -14.083 0.085 21.229 1.00 85.25 185 TYR A C 1
ATOM 1440 O O . TYR A 1 185 ? -14.548 0.955 21.967 1.00 85.25 185 TYR A O 1
ATOM 1448 N N . VAL A 1 186 ? -14.838 -0.796 20.584 1.00 86.69 186 VAL A N 1
ATOM 1449 C CA . VAL A 1 186 ? -16.303 -0.788 20.625 1.00 86.69 186 VAL A CA 1
ATOM 1450 C C . VAL A 1 186 ? -16.851 -2.164 20.955 1.00 86.69 186 VAL A C 1
ATOM 1452 O O . VAL A 1 186 ? -16.201 -3.188 20.723 1.00 86.69 186 VAL A O 1
ATOM 1455 N N . LEU A 1 187 ? -18.078 -2.199 21.468 1.00 84.88 187 LEU A N 1
ATOM 1456 C CA . LEU A 1 187 ? -18.851 -3.433 21.483 1.00 84.88 187 LEU A CA 1
ATOM 1457 C C . LEU A 1 187 ? -19.318 -3.787 20.053 1.00 84.88 187 LEU A C 1
ATOM 1459 O O . LEU A 1 187 ? -19.714 -2.886 19.314 1.00 84.88 187 LEU A O 1
ATOM 1463 N N . PRO A 1 188 ? -19.334 -5.079 19.668 1.00 81.88 188 PRO A N 1
ATOM 1464 C CA . PRO A 1 188 ? -19.745 -5.560 18.344 1.00 81.88 188 PRO A CA 1
ATOM 1465 C C . PRO A 1 188 ? -21.118 -5.082 17.870 1.00 81.88 188 PRO A C 1
ATOM 1467 O O . PRO A 1 188 ? -21.384 -5.010 16.678 1.00 81.88 188 PRO A O 1
ATOM 1470 N N . GLU A 1 189 ? -21.994 -4.755 18.816 1.00 83.94 189 GLU A N 1
ATOM 1471 C CA . GLU A 1 189 ? -23.367 -4.305 18.586 1.00 83.94 189 GLU A CA 1
ATOM 1472 C C . GLU A 1 189 ? -23.483 -2.801 18.290 1.00 83.94 189 GLU A C 1
ATOM 1474 O O . GLU A 1 189 ? -24.591 -2.250 18.325 1.00 83.94 189 GLU A O 1
ATOM 1479 N N . VAL A 1 190 ? -22.366 -2.092 18.112 1.00 87.69 190 VAL A N 1
ATOM 1480 C CA . VAL A 1 190 ? -22.396 -0.684 17.715 1.00 87.69 190 VAL A CA 1
ATOM 1481 C C . VAL A 1 190 ? -22.944 -0.568 16.291 1.00 87.69 190 VAL A C 1
ATOM 1483 O O . VAL A 1 190 ? -22.530 -1.290 15.388 1.00 87.69 190 VAL A O 1
ATOM 1486 N N . GLN A 1 191 ? -23.912 0.325 16.089 1.00 87.50 191 GLN A N 1
ATOM 1487 C CA . GLN A 1 191 ? -24.588 0.466 14.796 1.00 87.50 191 GLN A CA 1
ATOM 1488 C C . GLN A 1 191 ? -24.028 1.613 13.970 1.00 87.50 191 GLN A C 1
ATOM 1490 O O . GLN A 1 191 ? -23.998 1.515 12.747 1.00 87.50 191 GLN A O 1
ATOM 1495 N N . GLU A 1 192 ? -23.569 2.685 14.614 1.00 91.50 192 GLU A N 1
ATOM 1496 C CA . GLU A 1 192 ? -23.018 3.838 13.913 1.00 91.50 192 GLU A CA 1
ATOM 1497 C C . GLU A 1 192 ? -21.796 4.389 14.636 1.00 91.50 192 GLU A C 1
ATOM 1499 O O . GLU A 1 192 ? -21.762 4.500 15.865 1.00 91.50 192 GLU A O 1
ATOM 1504 N N . LEU A 1 193 ? -20.810 4.773 13.832 1.00 91.94 193 LEU A N 1
ATOM 1505 C CA . LEU A 1 193 ? -19.628 5.506 14.246 1.00 91.94 193 LEU A CA 1
ATOM 1506 C C . LEU A 1 193 ? -19.676 6.885 13.593 1.00 91.94 193 LEU A C 1
ATOM 1508 O O . LEU A 1 193 ? -19.832 7.006 12.377 1.00 91.94 193 LEU A O 1
ATOM 1512 N N . ARG A 1 194 ? -19.529 7.930 14.398 1.00 92.38 194 ARG A N 1
ATOM 1513 C CA . ARG A 1 194 ? -19.509 9.315 13.949 1.00 92.38 194 ARG A CA 1
ATOM 1514 C C . ARG A 1 194 ? -18.140 9.923 14.204 1.00 92.38 194 ARG A C 1
ATOM 1516 O O . ARG A 1 194 ? -17.624 9.877 15.318 1.00 92.38 194 ARG A O 1
ATOM 1523 N N . ILE A 1 195 ? -17.588 10.508 13.151 1.00 91.44 195 ILE A N 1
ATOM 1524 C CA . ILE A 1 195 ? -16.258 11.106 13.123 1.00 91.44 195 ILE A CA 1
ATOM 1525 C C . ILE A 1 195 ? -16.439 12.580 12.762 1.00 91.44 195 ILE A C 1
ATOM 1527 O O . ILE A 1 195 ? -17.033 12.903 11.729 1.00 91.44 195 ILE A O 1
ATOM 1531 N N . SER A 1 196 ? -15.980 13.486 13.619 1.00 89.50 196 SER A N 1
ATOM 1532 C CA . SER A 1 196 ? -16.095 14.932 13.418 1.00 89.50 196 SER A CA 1
ATOM 1533 C C . SER A 1 196 ? -14.765 15.648 13.614 1.00 89.50 196 SER A C 1
ATOM 1535 O O . SER A 1 196 ? -13.902 15.194 14.351 1.00 89.50 196 SER A O 1
ATOM 1537 N N . MET A 1 197 ? -14.617 16.792 12.946 1.00 87.50 197 MET A N 1
ATOM 1538 C CA . MET A 1 197 ? -13.533 17.751 13.161 1.00 87.50 197 MET A CA 1
ATOM 1539 C C . MET A 1 197 ? -14.121 19.169 13.086 1.00 87.50 197 MET A C 1
ATOM 1541 O O . MET A 1 197 ? -15.021 19.405 12.265 1.00 87.50 197 MET A O 1
ATOM 1545 N N . PRO A 1 198 ? -13.627 20.134 13.885 1.00 83.75 198 PRO A N 1
ATOM 1546 C CA . PRO A 1 198 ? -14.007 21.534 13.745 1.00 83.75 198 PRO A CA 1
ATOM 1547 C C . PRO A 1 198 ? -13.859 22.033 12.299 1.00 83.75 198 PRO A C 1
ATOM 1549 O O . PRO A 1 198 ? -12.811 21.901 11.675 1.00 83.75 198 PRO A O 1
ATOM 1552 N N . GLY A 1 199 ? -14.929 22.609 11.745 1.00 82.69 199 GLY A N 1
ATOM 1553 C CA . GLY A 1 199 ? -14.921 23.173 10.389 1.00 82.69 199 GLY A CA 1
ATOM 1554 C C . GLY A 1 199 ? -15.106 22.169 9.242 1.00 82.69 199 GLY A C 1
ATOM 1555 O O . GLY A 1 199 ? -15.138 22.591 8.086 1.00 82.69 199 GLY A O 1
ATOM 1556 N N . LYS A 1 200 ? -15.288 20.869 9.520 1.00 83.38 200 LYS A N 1
ATOM 1557 C CA . LYS A 1 200 ? -15.670 19.860 8.515 1.00 83.38 200 LYS A CA 1
ATOM 1558 C C . LYS A 1 200 ? -17.059 19.299 8.780 1.00 83.38 200 LYS A C 1
ATOM 1560 O O . LYS A 1 200 ? -17.566 19.303 9.901 1.00 83.38 200 LYS A O 1
ATOM 1565 N N . LYS A 1 201 ? -17.685 18.787 7.720 1.00 86.50 201 LYS A N 1
ATOM 1566 C CA . LYS A 1 201 ? -18.934 18.037 7.843 1.00 86.50 201 LYS A CA 1
ATOM 1567 C C . LYS A 1 201 ? -18.634 16.696 8.535 1.00 86.50 201 LYS A C 1
ATOM 1569 O O . LYS A 1 201 ? -17.754 15.988 8.056 1.00 86.50 201 LYS A O 1
ATOM 1574 N N . PRO A 1 202 ? -19.358 16.328 9.607 1.00 88.25 202 PRO A N 1
ATOM 1575 C CA . PRO A 1 202 ? -19.172 15.035 10.255 1.00 88.25 202 PRO A CA 1
ATOM 1576 C C . PRO A 1 202 ? -19.434 13.874 9.293 1.00 88.25 202 PRO A C 1
ATOM 1578 O O . PRO A 1 202 ? -20.414 13.902 8.542 1.00 88.25 202 PRO A O 1
ATOM 1581 N N . LEU A 1 203 ? -18.591 12.849 9.366 1.00 89.12 203 LEU A N 1
ATOM 1582 C CA . LEU A 1 203 ? -18.783 11.577 8.687 1.00 89.12 203 LEU A CA 1
ATOM 1583 C C . LEU A 1 203 ? -19.547 10.623 9.609 1.00 89.12 203 LEU A C 1
ATOM 1585 O O . LEU A 1 203 ? -19.293 10.555 10.812 1.00 89.12 203 LEU A O 1
ATOM 1589 N N . 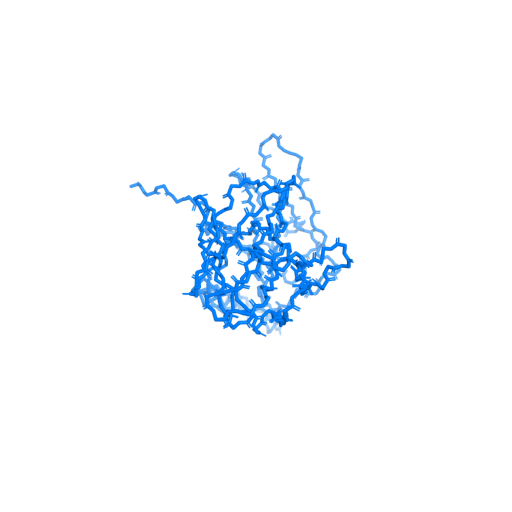THR A 1 204 ? -20.506 9.890 9.053 1.00 90.12 204 THR A N 1
ATOM 1590 C CA . THR A 1 204 ? -21.244 8.842 9.765 1.00 90.12 204 THR A CA 1
ATOM 1591 C C . THR A 1 204 ? -21.070 7.540 9.008 1.00 90.12 204 THR A C 1
ATOM 1593 O O . THR A 1 204 ? -21.418 7.450 7.832 1.00 90.12 204 THR A O 1
ATOM 1596 N N . ILE A 1 205 ? -20.499 6.551 9.684 1.00 87.00 205 ILE A N 1
ATOM 1597 C CA . ILE A 1 205 ? -20.238 5.221 9.154 1.00 87.00 205 ILE A CA 1
ATOM 1598 C C . ILE A 1 205 ? -21.281 4.287 9.752 1.00 87.00 205 ILE A C 1
ATOM 1600 O O . ILE A 1 205 ? -21.343 4.107 10.970 1.00 87.00 205 ILE A O 1
ATOM 1604 N N . ASN A 1 206 ? -22.100 3.699 8.884 1.00 86.75 206 ASN A N 1
ATOM 1605 C CA . ASN A 1 206 ? -23.077 2.701 9.283 1.00 86.75 206 ASN A CA 1
ATOM 1606 C C . ASN A 1 206 ? -22.377 1.343 9.439 1.00 86.75 206 ASN A C 1
ATOM 1608 O O . ASN A 1 206 ? -21.902 0.759 8.467 1.00 86.75 206 ASN A O 1
ATOM 1612 N N . LEU A 1 207 ? -22.314 0.859 10.674 1.00 84.50 207 LEU A N 1
ATOM 1613 C CA . LEU A 1 207 ? -21.728 -0.422 11.060 1.00 84.50 207 LEU A CA 1
ATOM 1614 C C . LEU A 1 207 ? -22.783 -1.528 11.196 1.00 84.50 207 LEU A C 1
ATOM 1616 O O . LEU A 1 207 ? -22.414 -2.686 11.318 1.00 84.50 207 LEU A O 1
ATOM 1620 N N . SER A 1 208 ? -24.082 -1.221 11.099 1.00 76.94 208 SER A N 1
ATOM 1621 C CA . SER A 1 208 ? -25.157 -2.226 11.220 1.00 76.94 208 SER A CA 1
ATOM 1622 C C . SER A 1 208 ? -25.111 -3.324 10.149 1.00 76.94 208 SER A C 1
ATOM 1624 O O . SER A 1 208 ? -25.613 -4.424 10.371 1.00 76.94 208 SER A O 1
ATOM 1626 N N . GLN A 1 209 ? -24.499 -3.040 8.995 1.00 70.94 209 GLN A N 1
ATOM 1627 C CA . GLN A 1 209 ? -24.292 -4.005 7.910 1.00 70.94 209 GLN A CA 1
ATOM 1628 C C . GLN A 1 209 ? -22.964 -4.767 8.025 1.00 70.94 209 GLN A C 1
ATOM 1630 O O . GLN A 1 209 ? -22.729 -5.709 7.271 1.00 70.94 209 GLN A O 1
ATOM 1635 N N . THR A 1 210 ? -22.108 -4.383 8.972 1.00 69.75 210 THR A N 1
ATOM 1636 C CA . THR A 1 210 ? -20.797 -4.984 9.195 1.00 69.75 210 THR A CA 1
ATOM 1637 C C . THR A 1 210 ? -20.854 -5.824 10.460 1.00 69.75 210 THR A C 1
ATOM 1639 O O . THR A 1 210 ? -21.012 -5.303 11.560 1.00 69.75 210 THR A O 1
ATOM 1642 N N . THR A 1 211 ? -20.693 -7.140 10.336 1.00 75.38 211 THR A N 1
ATOM 1643 C CA . THR A 1 211 ? -20.542 -7.997 11.516 1.00 75.38 211 THR A CA 1
ATOM 1644 C C . THR A 1 211 ? -19.162 -7.760 12.123 1.00 75.38 211 THR A C 1
ATOM 1646 O O . THR A 1 211 ? -18.164 -8.325 11.673 1.00 75.38 211 THR A O 1
ATOM 1649 N N . LEU A 1 212 ? -19.098 -6.883 13.125 1.00 79.88 212 LEU A N 1
ATOM 1650 C CA . LEU A 1 212 ? -17.903 -6.711 13.936 1.00 79.88 212 LEU A CA 1
ATOM 1651 C C . LEU A 1 212 ? -17.722 -7.956 14.797 1.00 79.88 212 LEU A C 1
ATOM 1653 O O . LEU A 1 212 ? -18.587 -8.329 15.581 1.00 79.88 212 LEU A O 1
ATOM 1657 N N . GLU A 1 213 ? -16.594 -8.621 14.633 1.00 75.50 213 GLU A N 1
ATOM 1658 C CA . GLU A 1 213 ? -16.242 -9.799 15.398 1.00 75.50 213 GLU A CA 1
ATOM 1659 C C . GLU A 1 213 ? -15.325 -9.417 16.554 1.00 75.50 213 GLU A C 1
ATOM 1661 O O . GLU A 1 213 ? -14.436 -8.568 16.443 1.00 75.50 213 GLU A O 1
ATOM 1666 N N . SER A 1 214 ? -15.519 -10.121 17.663 1.00 73.81 214 SER A N 1
ATOM 1667 C CA . SER A 1 214 ? -14.625 -10.106 18.812 1.00 73.81 214 SER A CA 1
ATOM 1668 C C . SER A 1 214 ? -13.156 -10.201 18.440 1.00 73.81 214 SER A C 1
ATOM 1670 O O . SER A 1 214 ? -12.759 -11.127 17.734 1.00 73.81 214 SER A O 1
ATOM 1672 N N . GLY A 1 215 ? -12.317 -9.382 19.074 1.00 67.81 215 GLY A N 1
ATOM 1673 C CA . GLY A 1 215 ? -10.863 -9.533 19.002 1.00 67.81 215 GLY A CA 1
ATOM 1674 C C . GLY A 1 215 ? -10.302 -9.317 17.598 1.00 67.81 215 GLY A C 1
ATOM 1675 O O . GLY A 1 215 ? -9.113 -9.535 17.378 1.00 67.81 215 GLY A O 1
ATOM 1676 N N . ARG A 1 216 ? -11.143 -8.889 16.651 1.00 73.88 216 ARG A N 1
ATOM 1677 C CA . ARG A 1 216 ? -10.727 -8.474 15.323 1.00 73.88 216 ARG A CA 1
ATOM 1678 C C . ARG A 1 216 ? -10.560 -6.969 15.275 1.00 73.88 216 ARG A C 1
ATOM 1680 O O . ARG A 1 216 ? -11.236 -6.212 15.975 1.00 73.88 216 ARG A O 1
ATOM 1687 N N . VAL A 1 217 ? -9.640 -6.564 14.410 1.00 76.81 217 VAL A N 1
ATOM 1688 C CA . VAL A 1 217 ? -9.381 -5.169 14.085 1.00 76.81 217 VAL A CA 1
ATOM 1689 C C . VAL A 1 217 ? -9.831 -4.926 12.655 1.00 76.81 217 VAL A C 1
ATOM 1691 O O . VAL A 1 217 ? -9.413 -5.629 11.737 1.00 76.81 217 VAL A O 1
ATOM 1694 N N . TYR A 1 218 ? -10.669 -3.918 12.467 1.00 81.06 218 TYR A N 1
ATOM 1695 C CA . TYR A 1 218 ? -11.149 -3.471 11.167 1.00 81.06 218 TYR A CA 1
ATOM 1696 C C . TYR A 1 218 ? -10.459 -2.159 10.819 1.00 81.06 218 TYR A C 1
ATOM 1698 O O . TYR A 1 218 ? -10.272 -1.314 11.689 1.00 81.06 218 TYR A O 1
ATOM 1706 N N . SER A 1 219 ? -10.062 -1.981 9.561 1.00 80.62 219 SER A N 1
ATOM 1707 C CA . SER A 1 219 ? -9.453 -0.731 9.094 1.00 80.62 219 SER A CA 1
ATOM 1708 C C . SER A 1 219 ? -10.482 0.127 8.369 1.00 80.62 219 SER A C 1
ATOM 1710 O O . SER A 1 219 ? -11.204 -0.374 7.510 1.00 80.62 219 SER A O 1
ATOM 1712 N N . LEU A 1 220 ? -10.515 1.415 8.694 1.00 80.81 220 LEU A N 1
ATOM 1713 C CA . LEU A 1 220 ? -11.345 2.432 8.060 1.00 80.81 220 LEU A CA 1
ATOM 1714 C C . LEU A 1 220 ? -10.432 3.572 7.605 1.00 80.81 220 LEU A C 1
ATOM 1716 O O . LEU A 1 220 ? -9.587 4.025 8.374 1.00 80.81 220 LEU A O 1
ATOM 1720 N N . SER A 1 221 ? -10.607 4.031 6.370 1.00 73.94 221 SER A N 1
ATOM 1721 C CA . SER A 1 221 ? -9.938 5.222 5.845 1.00 73.94 221 SER A CA 1
ATOM 1722 C C . SER A 1 221 ? -10.970 6.329 5.690 1.00 73.94 221 SER A C 1
ATOM 1724 O O . SER A 1 221 ? -12.037 6.102 5.118 1.00 73.94 221 SER A O 1
ATOM 1726 N N . VAL A 1 222 ? -10.662 7.497 6.242 1.00 73.12 222 VAL A N 1
ATOM 1727 C CA . VAL A 1 222 ? -11.461 8.717 6.141 1.00 73.12 222 VAL A CA 1
ATOM 1728 C C . VAL A 1 222 ? -10.671 9.702 5.287 1.00 73.12 222 VAL A C 1
ATOM 1730 O O . VAL A 1 222 ? -9.518 9.988 5.605 1.00 73.12 222 VAL A O 1
ATOM 1733 N N . GLU A 1 223 ? -11.292 10.160 4.200 1.00 66.75 223 GLU A N 1
ATOM 1734 C CA . GLU A 1 223 ? -10.795 11.195 3.278 1.00 66.75 223 GLU A CA 1
ATOM 1735 C C . GLU A 1 223 ? -11.653 12.468 3.408 1.00 66.75 223 GLU A C 1
ATOM 1737 O O . GLU A 1 223 ? -12.896 12.332 3.546 1.00 66.75 223 GLU A O 1
#